Protein AF-A0AAD5QFP2-F1 (afdb_monomer_lite)

Secondary structure (DSSP, 8-state):
-----TT--HHHHHHHHHHHHHHS-HHHHHHHHHHHHHHHHHHHHHHHHHTTSHHHHHHHHHHHHHHHHHHHHHHTT----S-----TT-----------------------------SSHHHHHHHHHHHHHHHHHHHHHHHHHHHHHHHHHHHHHHHHHHHHHHHHHHHHHHHHHHHHHHHHHHHHHHHHHHSHHHHHHTT--SHHHHHHHHHHHHTT-SS-HHHHHHHHHHHHH-------

Foldseek 3Di:
DDDDDPDDDPVRVVVVVVVVQVVDDPVRCVVVVVVVVVVVVVVVVVVVVVCPDPLVVVVVVVVVVVVVVVVVCVVVPPPDPPPPPDDPPPPPPPDDPDDDDDDDDDDDDDDDDDDDDDDDPDSVVVVVVVVVVVVVVVVVVVVVVVVVVVVVVVVVVVVVVVVVVVVVVVVVVVVVVVLVVVVLVVLVVLLCVLCVVVCVVQVVDDSVSVVVVLVCVVVVNDPDVVSNVSSVVSVVVDDDDDDD

Organism: Parelaphostrongylus tenuis (NCBI:txid148309)

InterPro domains:
  IPR009071 High mobility group box domain [PF00505] (12-51)
  IPR009071 High mobility group box domain [PS50118] (1-51)
  IPR036910 High mobility group box domain superfamily [G3DSA:1.10.30.10] (3-75)
  IPR036910 High mobility group box domain superfamily [SSF47095] (10-71)
  IPR051965 Chromatin Regulation and Neuronal Gene Expression [PTHR46040] (13-174)

Structure (mmCIF, N/CA/C/O backbone):
data_AF-A0AAD5QFP2-F1
#
_entry.id   AF-A0AAD5QFP2-F1
#
loop_
_atom_site.group_PDB
_atom_site.id
_atom_site.type_symbol
_atom_site.label_atom_id
_atom_site.label_alt_id
_atom_site.label_comp_id
_atom_site.label_asym_id
_atom_site.label_entity_id
_atom_site.label_seq_id
_atom_site.pdbx_PDB_ins_code
_atom_site.Cartn_x
_atom_site.Cartn_y
_atom_site.Cartn_z
_atom_site.occupancy
_atom_site.B_iso_or_equiv
_atom_site.auth_seq_id
_atom_site.auth_comp_id
_atom_site.auth_asym_id
_atom_site.auth_atom_id
_atom_site.pdbx_PDB_model_num
ATOM 1 N N . MET A 1 1 ? -2.547 -25.413 -35.082 1.00 32.69 1 MET A N 1
ATOM 2 C CA . MET A 1 1 ? -1.460 -25.030 -34.157 1.00 32.69 1 MET A CA 1
ATOM 3 C C . MET A 1 1 ? -0.326 -26.028 -34.377 1.00 32.69 1 MET A C 1
ATOM 5 O O . MET A 1 1 ? -0.466 -27.174 -33.977 1.00 32.69 1 MET A O 1
ATOM 9 N N . VAL A 1 2 ? 0.693 -25.665 -35.165 1.00 42.56 2 VAL A N 1
ATOM 10 C CA . VAL A 1 2 ? 1.778 -26.582 -35.573 1.00 42.56 2 VAL A CA 1
ATOM 11 C C . VAL A 1 2 ? 2.926 -26.468 -34.559 1.00 42.56 2 VAL A C 1
ATOM 13 O O . VAL A 1 2 ? 3.329 -25.345 -34.255 1.00 42.56 2 VAL A O 1
ATOM 16 N N . PRO A 1 3 ? 3.430 -27.577 -33.990 1.00 44.88 3 PRO A N 1
ATOM 17 C CA . PRO A 1 3 ? 4.485 -27.536 -32.982 1.00 44.88 3 PRO A CA 1
ATOM 18 C C . PRO A 1 3 ? 5.832 -27.136 -33.605 1.00 44.88 3 PRO A C 1
ATOM 20 O O . PRO A 1 3 ? 6.300 -27.758 -34.557 1.00 44.88 3 PRO A O 1
ATOM 23 N N . LEU A 1 4 ? 6.464 -26.097 -33.049 1.00 51.00 4 LEU A N 1
ATOM 24 C CA . LEU A 1 4 ? 7.796 -25.629 -33.440 1.00 51.00 4 LEU A CA 1
ATOM 25 C C . LEU A 1 4 ? 8.861 -26.682 -33.094 1.00 51.00 4 LEU A C 1
ATOM 27 O O . LEU A 1 4 ? 9.162 -26.947 -31.930 1.00 51.00 4 LEU A O 1
ATOM 31 N N . ASN A 1 5 ? 9.426 -27.276 -34.143 1.00 53.44 5 ASN A N 1
ATOM 32 C CA . ASN A 1 5 ? 10.481 -28.277 -34.101 1.00 53.44 5 ASN A CA 1
ATOM 33 C C . ASN A 1 5 ? 11.817 -27.619 -33.702 1.00 53.44 5 ASN A C 1
ATOM 35 O O . ASN A 1 5 ? 12.382 -26.825 -34.451 1.00 53.44 5 ASN A O 1
ATOM 39 N N . ARG A 1 6 ? 12.311 -27.916 -32.496 1.00 62.16 6 ARG A N 1
ATOM 40 C CA . ARG A 1 6 ? 13.398 -27.178 -31.822 1.00 62.16 6 ARG A CA 1
ATOM 41 C C . ARG A 1 6 ? 14.822 -27.542 -32.287 1.00 62.16 6 ARG A C 1
ATOM 43 O O . ARG A 1 6 ? 15.776 -27.144 -31.628 1.00 62.16 6 ARG A O 1
ATOM 50 N N . VAL A 1 7 ? 14.986 -28.285 -33.390 1.00 58.34 7 VAL A N 1
ATOM 51 C CA . VAL A 1 7 ? 16.302 -28.723 -33.915 1.00 58.34 7 VAL A CA 1
ATOM 52 C C . VAL A 1 7 ? 16.344 -28.699 -35.457 1.00 58.34 7 VAL A C 1
ATOM 54 O O . VAL A 1 7 ? 16.722 -29.675 -36.099 1.00 58.34 7 VAL A O 1
ATOM 57 N N . ALA A 1 8 ? 15.910 -27.606 -36.088 1.00 69.00 8 ALA A N 1
ATOM 58 C CA . ALA A 1 8 ? 16.094 -27.415 -37.531 1.00 69.00 8 ALA A CA 1
ATOM 59 C C . ALA A 1 8 ? 17.406 -26.656 -37.815 1.00 69.00 8 ALA A C 1
ATOM 61 O O . ALA A 1 8 ? 17.686 -25.646 -37.174 1.00 69.00 8 ALA A O 1
ATOM 62 N N . ASP A 1 9 ? 18.204 -27.133 -38.777 1.00 84.25 9 ASP A N 1
ATOM 63 C CA . ASP A 1 9 ? 19.403 -26.437 -39.276 1.00 84.25 9 ASP A CA 1
ATOM 64 C C . ASP A 1 9 ? 19.043 -25.042 -39.833 1.00 84.25 9 ASP A C 1
ATOM 66 O O . ASP A 1 9 ? 17.987 -24.875 -40.452 1.00 84.25 9 ASP A O 1
ATOM 70 N N . GLN A 1 10 ? 19.916 -24.039 -39.660 1.00 81.94 10 GLN A N 1
ATOM 71 C CA . GLN A 1 10 ? 19.673 -22.644 -40.074 1.00 81.94 10 GLN A CA 1
ATOM 72 C C . GLN A 1 10 ? 19.306 -22.550 -41.558 1.00 81.94 10 GLN A C 1
ATOM 74 O O . GLN A 1 10 ? 18.456 -21.749 -41.954 1.00 81.94 10 GLN A O 1
ATOM 79 N N . LYS A 1 11 ? 19.931 -23.390 -42.389 1.00 84.19 11 LYS A N 1
ATOM 80 C CA . LYS A 1 11 ? 19.622 -23.471 -43.817 1.00 84.19 11 LYS A CA 1
ATOM 81 C C . LYS A 1 11 ? 18.171 -23.892 -44.048 1.00 84.19 11 LYS A C 1
ATOM 83 O O . LYS A 1 11 ? 17.492 -23.290 -44.873 1.00 84.19 11 LYS A O 1
ATOM 88 N N . THR A 1 12 ? 17.693 -24.887 -43.308 1.00 86.81 12 THR A N 1
ATOM 89 C CA . THR A 1 12 ? 16.313 -25.380 -43.380 1.00 86.81 12 THR A CA 1
ATOM 90 C C . THR A 1 12 ? 15.322 -24.321 -42.904 1.00 86.81 12 THR A C 1
ATOM 92 O O . THR A 1 12 ? 14.304 -24.113 -43.558 1.00 86.81 12 THR A O 1
ATOM 95 N N . ILE A 1 13 ? 15.651 -23.594 -41.831 1.00 88.44 13 ILE A N 1
ATOM 96 C CA . ILE A 1 13 ? 14.839 -22.474 -41.329 1.00 88.44 13 ILE A CA 1
ATOM 97 C C . ILE A 1 13 ? 14.717 -21.376 -42.393 1.00 88.44 13 ILE A C 1
ATOM 99 O O . ILE A 1 13 ? 13.611 -20.950 -42.707 1.00 88.44 13 ILE A O 1
ATOM 103 N N . ASN A 1 14 ? 15.827 -20.957 -43.005 1.00 87.62 14 ASN A N 1
ATOM 104 C CA . ASN A 1 14 ? 15.809 -19.907 -44.028 1.00 87.62 14 ASN A CA 1
ATOM 105 C C . ASN A 1 14 ? 14.999 -20.313 -45.267 1.00 87.62 14 ASN A C 1
ATOM 107 O O . ASN A 1 14 ? 14.303 -19.479 -45.843 1.00 87.62 14 ASN A O 1
ATOM 111 N N . VAL A 1 15 ? 15.075 -21.584 -45.678 1.00 91.31 15 VAL A N 1
ATOM 112 C CA . VAL A 1 15 ? 14.273 -22.105 -46.796 1.00 91.31 15 VAL A CA 1
ATOM 113 C C . VAL A 1 15 ? 12.781 -22.103 -46.448 1.00 91.31 15 VAL A C 1
ATOM 115 O O . VAL A 1 15 ? 11.978 -21.679 -47.275 1.00 91.31 15 VAL A O 1
ATOM 118 N N . ALA A 1 16 ? 12.410 -22.519 -45.233 1.00 89.19 16 ALA A N 1
ATOM 119 C CA . ALA A 1 16 ? 11.021 -22.492 -44.774 1.00 89.19 16 ALA A CA 1
ATOM 120 C C . ALA A 1 16 ? 10.470 -21.058 -44.696 1.00 89.19 16 ALA A C 1
ATOM 122 O O . ALA A 1 16 ? 9.417 -20.780 -45.259 1.00 89.19 16 ALA A O 1
ATOM 123 N N . LEU A 1 17 ? 11.227 -20.126 -44.108 1.00 88.88 17 LEU A N 1
ATOM 124 C CA . LEU A 1 17 ? 10.854 -18.710 -44.033 1.00 88.88 17 LEU A CA 1
ATOM 125 C C . LEU A 1 17 ? 10.704 -18.072 -45.417 1.00 88.88 17 LEU A C 1
ATOM 127 O O . LEU A 1 17 ? 9.790 -17.284 -45.637 1.00 88.88 17 LEU A O 1
ATOM 131 N N . ALA A 1 18 ? 11.576 -18.419 -46.369 1.00 89.12 18 ALA A N 1
ATOM 132 C CA . ALA A 1 18 ? 11.446 -17.943 -47.740 1.00 89.12 18 ALA A CA 1
ATOM 133 C C . ALA A 1 18 ? 10.159 -18.462 -48.398 1.00 89.12 18 ALA A C 1
ATOM 135 O O . ALA A 1 18 ? 9.481 -17.698 -49.080 1.00 89.12 18 ALA A O 1
ATOM 136 N N . ALA A 1 19 ? 9.801 -19.731 -48.180 1.00 91.56 19 ALA A N 1
ATOM 137 C CA . ALA A 1 19 ? 8.559 -20.303 -48.695 1.00 91.56 19 ALA A CA 1
ATOM 138 C C . ALA A 1 19 ? 7.319 -19.647 -48.064 1.00 91.56 19 ALA A C 1
ATOM 140 O O . ALA A 1 19 ? 6.402 -19.269 -48.789 1.00 91.56 19 ALA A O 1
ATOM 141 N N . GLU A 1 20 ? 7.317 -19.445 -46.743 1.00 90.81 20 GLU A N 1
ATOM 142 C CA . GLU A 1 20 ? 6.244 -18.741 -46.029 1.00 90.81 20 GLU A CA 1
ATOM 143 C C . GLU A 1 20 ? 6.105 -17.292 -46.511 1.00 90.81 20 GLU A C 1
ATOM 145 O O . GLU A 1 20 ? 5.003 -16.852 -46.824 1.00 90.81 20 GLU A O 1
ATOM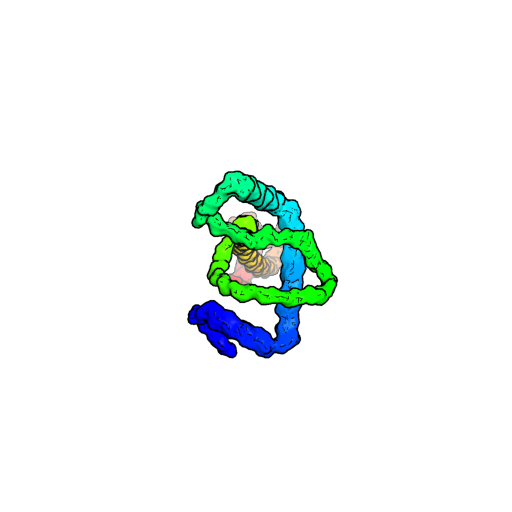 150 N N . TRP A 1 21 ? 7.216 -16.572 -46.688 1.00 89.88 21 TRP A N 1
ATOM 151 C CA . TRP A 1 21 ? 7.202 -15.214 -47.232 1.00 89.88 21 TRP A CA 1
ATOM 152 C C . TRP A 1 21 ? 6.609 -15.157 -48.643 1.00 89.88 21 TRP A C 1
ATOM 154 O O . TRP A 1 21 ? 5.825 -14.256 -48.945 1.00 89.88 21 TRP A O 1
ATOM 164 N N . GLN A 1 22 ? 6.947 -16.119 -49.510 1.00 92.06 22 GLN A N 1
ATOM 165 C CA . GLN A 1 22 ? 6.385 -16.209 -50.863 1.00 92.06 22 GLN A CA 1
ATOM 166 C C . GLN A 1 22 ? 4.893 -16.580 -50.867 1.00 92.06 22 GLN A C 1
ATOM 168 O O . GLN A 1 22 ? 4.184 -16.178 -51.787 1.00 92.06 22 GLN A O 1
ATOM 173 N N . ALA A 1 23 ? 4.413 -17.285 -49.840 1.00 93.19 23 ALA A N 1
ATOM 174 C CA . ALA A 1 23 ? 3.009 -17.662 -49.695 1.00 93.19 23 ALA A CA 1
ATOM 175 C C . ALA A 1 23 ? 2.105 -16.521 -49.188 1.00 93.19 23 ALA A C 1
ATOM 177 O O . ALA A 1 23 ? 0.907 -16.553 -49.459 1.00 93.19 23 ALA A O 1
ATOM 178 N N . LEU A 1 24 ? 2.656 -15.523 -48.483 1.00 90.56 24 LEU A N 1
ATOM 179 C CA . LEU A 1 24 ? 1.902 -14.346 -48.028 1.00 90.56 24 LEU A CA 1
ATOM 180 C C . LEU A 1 24 ? 1.403 -13.497 -49.205 1.00 90.56 24 LEU A C 1
ATOM 182 O O . LEU A 1 24 ? 2.123 -13.276 -50.182 1.00 90.56 24 LEU A O 1
ATOM 186 N N . SER A 1 25 ? 0.193 -12.961 -49.075 1.00 91.62 25 SER A N 1
ATOM 187 C CA . SER A 1 25 ? -0.351 -11.953 -49.988 1.00 91.62 25 SER A CA 1
ATOM 188 C C . SER A 1 25 ? 0.320 -10.587 -49.797 1.00 91.62 25 SER A C 1
ATOM 190 O O . SER A 1 25 ? 0.963 -10.317 -48.779 1.00 91.62 25 SER A O 1
ATOM 192 N N . ASP A 1 26 ? 0.161 -9.686 -50.766 1.00 87.31 26 ASP A N 1
ATOM 193 C CA . ASP A 1 26 ? 0.769 -8.351 -50.689 1.00 87.31 26 ASP A CA 1
ATOM 194 C C . ASP A 1 26 ? 0.217 -7.516 -49.519 1.00 87.31 26 ASP A C 1
ATOM 196 O O . ASP A 1 26 ? 0.951 -6.722 -48.928 1.00 87.31 26 ASP A O 1
ATOM 200 N N . GLU A 1 27 ? -1.038 -7.743 -49.116 1.00 90.00 27 GLU A N 1
ATOM 201 C CA . GLU A 1 27 ? -1.648 -7.102 -47.944 1.00 90.00 27 GLU A CA 1
ATOM 202 C C . GLU A 1 27 ? -1.033 -7.598 -46.628 1.00 90.00 27 GLU A C 1
ATOM 204 O O . GLU A 1 27 ? -0.775 -6.802 -45.724 1.00 90.00 27 GLU A O 1
ATOM 209 N N . GLU A 1 28 ? -0.725 -8.894 -46.537 1.00 88.75 28 GLU A N 1
ATOM 210 C CA . GLU A 1 28 ? -0.082 -9.501 -45.366 1.00 88.75 28 GLU A CA 1
ATOM 211 C C . GLU A 1 28 ? 1.414 -9.166 -45.285 1.00 88.75 28 GLU A C 1
ATOM 213 O O . GLU A 1 28 ? 1.972 -9.077 -44.190 1.00 88.75 28 GLU A O 1
ATOM 218 N N . ARG A 1 29 ? 2.072 -8.928 -46.428 1.00 90.19 29 ARG A N 1
ATOM 219 C CA . ARG A 1 29 ? 3.463 -8.442 -46.480 1.00 90.19 29 ARG A CA 1
ATOM 220 C C . ARG A 1 29 ? 3.585 -6.960 -46.144 1.00 90.19 29 ARG A C 1
ATOM 222 O O . ARG A 1 29 ? 4.623 -6.546 -45.624 1.00 90.19 29 ARG A O 1
ATOM 229 N N . ARG A 1 30 ? 2.551 -6.159 -46.424 1.00 90.69 30 ARG A N 1
ATOM 230 C CA . ARG A 1 30 ? 2.542 -4.703 -46.215 1.00 90.69 30 ARG A CA 1
ATOM 231 C C . ARG A 1 30 ? 3.062 -4.254 -44.840 1.00 90.69 30 ARG A C 1
ATOM 233 O O . ARG A 1 30 ? 3.962 -3.416 -44.837 1.00 90.69 30 ARG A O 1
ATOM 240 N N . PRO A 1 31 ? 2.611 -4.797 -43.690 1.00 90.56 31 PRO A N 1
ATOM 241 C CA . PRO A 1 31 ? 3.121 -4.371 -42.383 1.00 90.56 31 PRO A CA 1
ATOM 242 C C . PRO A 1 31 ? 4.625 -4.621 -42.203 1.00 90.56 31 PRO A C 1
ATOM 244 O O . PRO A 1 31 ? 5.307 -3.814 -41.575 1.00 90.56 31 PRO A O 1
ATOM 247 N N . PHE A 1 32 ? 5.171 -5.698 -42.775 1.00 89.19 32 PHE A N 1
ATOM 248 C CA . PHE A 1 32 ? 6.608 -5.981 -42.712 1.00 89.19 32 PHE A CA 1
ATOM 249 C C . PHE A 1 32 ? 7.415 -5.020 -43.587 1.00 89.19 32 PHE A C 1
ATOM 251 O O . PHE A 1 32 ? 8.494 -4.587 -43.191 1.00 89.19 32 PHE A O 1
ATOM 258 N N . LEU A 1 33 ? 6.886 -4.657 -44.759 1.00 85.50 33 LEU A N 1
ATOM 259 C CA . LEU A 1 33 ? 7.507 -3.670 -45.642 1.00 85.50 33 LEU A CA 1
ATOM 260 C C . LEU A 1 33 ? 7.484 -2.272 -45.015 1.00 85.50 33 LEU A C 1
ATOM 262 O O . LEU A 1 33 ? 8.510 -1.598 -44.997 1.00 85.50 33 LEU A O 1
ATOM 266 N N . GLU A 1 34 ? 6.349 -1.858 -44.449 1.00 87.75 34 GLU A N 1
ATOM 267 C CA . GLU A 1 34 ? 6.224 -0.594 -43.716 1.00 87.75 34 GLU A CA 1
ATOM 268 C C . GLU A 1 34 ? 7.191 -0.550 -42.523 1.00 87.75 34 GLU A C 1
ATOM 270 O O . GLU A 1 34 ? 7.925 0.428 -42.349 1.00 87.75 34 GLU A O 1
ATOM 275 N N . LEU A 1 35 ? 7.283 -1.633 -41.745 1.00 85.00 35 LEU A N 1
ATOM 276 C CA . LEU A 1 35 ? 8.243 -1.729 -40.646 1.00 85.00 35 LEU A CA 1
ATOM 277 C C . LEU A 1 35 ? 9.692 -1.624 -41.144 1.00 85.00 35 LEU A C 1
ATOM 279 O O . LEU A 1 35 ? 10.455 -0.823 -40.607 1.00 85.00 35 LEU A O 1
ATOM 283 N N . ALA A 1 36 ? 10.049 -2.341 -42.213 1.00 82.38 36 ALA A N 1
ATOM 284 C CA . ALA A 1 36 ? 11.381 -2.270 -42.812 1.00 82.38 36 ALA A CA 1
ATOM 285 C C . ALA A 1 36 ? 11.718 -0.853 -43.308 1.00 82.38 36 ALA A C 1
ATOM 287 O O . ALA A 1 36 ? 12.849 -0.389 -43.147 1.00 82.38 36 ALA A O 1
ATOM 288 N N . THR A 1 37 ? 10.746 -0.131 -43.879 1.00 83.81 37 THR A N 1
ATOM 289 C CA . THR A 1 37 ? 10.956 1.269 -44.281 1.00 83.81 37 THR A CA 1
ATOM 290 C C . THR A 1 37 ? 11.222 2.172 -43.081 1.00 83.81 37 THR A C 1
ATOM 292 O O . THR A 1 37 ? 12.177 2.948 -43.115 1.00 83.81 37 THR A O 1
ATOM 295 N N . LYS A 1 38 ? 10.453 2.013 -41.999 1.00 87.00 38 LYS A N 1
ATOM 296 C CA . LYS A 1 38 ? 10.607 2.787 -40.764 1.00 87.00 38 LYS A CA 1
ATOM 297 C C . LYS A 1 38 ? 11.945 2.515 -40.075 1.00 87.00 38 LYS A C 1
ATOM 299 O O . LYS A 1 38 ? 12.625 3.452 -39.665 1.00 87.00 38 LYS A O 1
ATOM 304 N N . GLU A 1 39 ? 12.352 1.252 -39.969 1.00 80.25 39 GLU A N 1
ATOM 305 C CA . GLU A 1 39 ? 13.646 0.878 -39.385 1.00 80.25 39 GLU A CA 1
ATOM 306 C C . GLU A 1 39 ? 14.815 1.410 -40.219 1.00 80.25 39 GLU A C 1
ATOM 308 O O . GLU A 1 39 ? 15.790 1.919 -39.667 1.00 80.25 39 GLU A O 1
ATOM 313 N N . ARG A 1 40 ? 14.700 1.380 -41.552 1.00 81.88 40 ARG A N 1
ATOM 314 C CA . ARG A 1 40 ? 15.700 1.972 -42.450 1.00 81.88 40 ARG A CA 1
ATOM 315 C C . ARG A 1 40 ? 15.843 3.479 -42.230 1.00 81.88 40 ARG A C 1
ATOM 317 O O . ARG A 1 40 ? 16.960 3.990 -42.211 1.00 81.88 40 ARG A O 1
ATOM 324 N N . GLU A 1 41 ? 14.734 4.195 -42.067 1.00 87.31 41 GLU A N 1
ATOM 325 C CA . GLU A 1 41 ? 14.749 5.634 -41.776 1.00 87.31 41 GLU A CA 1
ATOM 326 C C . GLU A 1 41 ? 15.401 5.934 -40.424 1.00 87.31 41 GLU A C 1
ATOM 328 O O . GLU A 1 41 ? 16.244 6.828 -40.331 1.00 87.31 41 GLU A O 1
ATOM 333 N N . GLN A 1 42 ? 15.071 5.152 -39.393 1.00 72.62 42 GLN A N 1
ATOM 334 C CA . GLN A 1 42 ? 15.691 5.268 -38.073 1.00 72.62 42 GLN A CA 1
ATOM 335 C C . GLN A 1 42 ? 17.196 5.006 -38.133 1.00 72.62 42 GLN A C 1
ATOM 337 O O . GLN A 1 42 ? 17.975 5.828 -37.653 1.00 72.62 42 GLN A O 1
ATOM 342 N N . TYR A 1 43 ? 17.615 3.931 -38.802 1.00 79.81 43 TYR A N 1
ATOM 343 C CA . TYR A 1 43 ? 19.027 3.629 -39.014 1.00 79.81 43 TYR A CA 1
ATOM 344 C C . TYR A 1 43 ? 19.752 4.777 -39.723 1.00 79.81 43 TYR A C 1
ATOM 346 O O . TYR A 1 43 ? 20.845 5.161 -39.321 1.00 79.81 43 TYR A O 1
ATOM 354 N N . GLN A 1 44 ? 19.138 5.386 -40.739 1.00 78.19 44 GLN A N 1
ATOM 355 C CA . GLN A 1 44 ? 19.741 6.511 -41.451 1.00 78.19 44 GLN A CA 1
ATOM 356 C C . GLN A 1 44 ? 19.938 7.741 -40.549 1.00 78.19 44 GLN A C 1
ATOM 358 O O . GLN A 1 44 ? 20.925 8.466 -40.704 1.00 78.19 44 GLN A O 1
ATOM 363 N N . ILE A 1 45 ? 19.007 7.995 -39.625 1.00 85.31 45 ILE A N 1
ATOM 364 C CA . ILE A 1 45 ? 19.121 9.067 -38.627 1.00 85.31 45 ILE A CA 1
ATOM 365 C C . ILE A 1 45 ? 20.250 8.750 -37.643 1.00 85.31 45 ILE A C 1
ATOM 367 O O . ILE A 1 45 ? 21.099 9.606 -37.388 1.00 85.31 45 ILE A O 1
ATOM 371 N N . GLU A 1 46 ? 20.287 7.524 -37.122 1.00 78.81 46 GLU A N 1
ATOM 372 C CA . GLU A 1 46 ? 21.325 7.063 -36.197 1.00 78.81 46 GLU A CA 1
ATOM 373 C C . GLU A 1 46 ? 22.715 7.090 -36.838 1.00 78.81 46 GLU A C 1
ATOM 375 O O . GLU A 1 46 ? 23.668 7.540 -36.206 1.00 78.81 46 GLU A O 1
ATOM 380 N N . LEU A 1 47 ? 22.830 6.701 -38.110 1.00 78.38 47 LEU A N 1
ATOM 381 C CA . LEU A 1 47 ? 24.073 6.755 -38.875 1.00 78.38 47 LEU A CA 1
ATOM 382 C C . LEU A 1 47 ? 24.576 8.196 -39.009 1.00 78.38 47 LEU A C 1
ATOM 384 O O . LEU A 1 47 ? 25.726 8.476 -38.685 1.00 78.38 47 LEU A O 1
ATOM 388 N N . LYS A 1 48 ? 23.697 9.138 -39.372 1.00 85.00 48 LYS A N 1
ATOM 389 C CA . LYS A 1 48 ? 24.037 10.573 -39.431 1.00 85.00 48 LYS A CA 1
ATOM 390 C C . LYS A 1 48 ? 24.427 11.143 -38.068 1.00 85.00 48 LYS A C 1
ATOM 392 O O . LYS A 1 48 ? 25.200 12.097 -37.990 1.00 85.00 48 LYS A O 1
ATOM 397 N N . ALA A 1 49 ? 23.858 10.617 -36.985 1.00 81.00 49 ALA A N 1
ATOM 398 C CA . ALA A 1 49 ? 24.258 10.991 -35.635 1.00 81.00 49 ALA A CA 1
ATOM 399 C C . ALA A 1 49 ? 25.639 10.412 -35.293 1.00 81.00 49 ALA A C 1
ATOM 401 O O . ALA A 1 49 ? 26.479 11.130 -34.752 1.00 81.00 49 ALA A O 1
ATOM 402 N N . TYR A 1 50 ? 25.895 9.154 -35.660 1.00 76.44 50 TYR A N 1
ATOM 403 C CA . TYR A 1 50 ? 27.178 8.478 -35.481 1.00 76.44 50 TYR A CA 1
ATOM 404 C C . TYR A 1 50 ? 28.311 9.168 -36.250 1.00 76.44 50 TYR A C 1
ATOM 406 O O . TYR A 1 50 ? 29.368 9.405 -35.670 1.00 76.44 50 TYR A O 1
ATOM 414 N N . GLU A 1 51 ? 28.074 9.590 -37.494 1.00 78.12 51 GLU A N 1
ATOM 415 C CA . GLU A 1 51 ? 29.026 10.353 -38.318 1.00 78.12 51 GLU A CA 1
ATOM 416 C C . GLU A 1 51 ? 29.511 11.649 -37.645 1.00 78.12 51 GLU A C 1
ATOM 418 O O . GLU A 1 51 ? 30.611 12.130 -37.906 1.00 78.12 51 GLU A O 1
ATOM 423 N N . LYS A 1 52 ? 28.713 12.224 -36.739 1.00 83.44 52 LYS A N 1
ATOM 424 C CA . LYS A 1 52 ? 29.076 13.442 -35.996 1.00 83.44 52 LYS A CA 1
ATOM 425 C C . LYS A 1 52 ? 29.840 13.160 -34.702 1.00 83.44 52 LYS A C 1
ATOM 427 O O . LYS A 1 52 ? 30.268 14.101 -34.036 1.00 83.44 52 LYS A O 1
ATOM 432 N N . THR A 1 53 ? 29.981 11.897 -34.306 1.00 81.69 53 THR A N 1
ATOM 433 C CA . THR A 1 53 ? 30.661 11.529 -33.059 1.00 81.69 53 THR A CA 1
ATOM 434 C C . THR A 1 53 ? 32.177 11.587 -33.200 1.00 81.69 53 THR A C 1
ATOM 436 O O . THR A 1 53 ? 32.733 11.433 -34.288 1.00 81.69 53 THR A O 1
ATOM 439 N N . GLU A 1 54 ? 32.874 11.757 -32.074 1.00 74.19 54 GLU A N 1
ATOM 440 C CA . GLU A 1 54 ? 34.340 11.743 -32.061 1.00 74.19 54 GLU A CA 1
ATOM 441 C C . GLU A 1 54 ? 34.904 10.404 -32.552 1.00 74.19 54 GLU A C 1
ATOM 443 O O . GLU A 1 54 ? 35.854 10.395 -33.322 1.00 74.19 54 GLU A O 1
ATOM 448 N N . HIS A 1 55 ? 34.233 9.294 -32.234 1.00 70.75 55 HIS A N 1
ATOM 449 C CA . HIS A 1 55 ? 34.613 7.955 -32.686 1.00 70.75 55 HIS A CA 1
ATOM 450 C C . HIS A 1 55 ? 34.644 7.804 -34.210 1.00 70.75 55 HIS A C 1
ATOM 452 O O . HIS A 1 55 ? 35.521 7.121 -34.738 1.00 70.75 55 HIS A O 1
ATOM 458 N N . TYR A 1 56 ? 33.716 8.445 -34.926 1.00 73.19 56 TYR A N 1
ATOM 459 C CA . TYR A 1 56 ? 33.735 8.426 -36.386 1.00 73.19 56 TYR A CA 1
ATOM 460 C C . TYR A 1 56 ? 34.912 9.230 -36.948 1.00 73.19 56 TYR A C 1
ATOM 462 O O . TYR A 1 56 ? 35.573 8.786 -37.887 1.00 73.19 56 TYR A O 1
ATOM 470 N N . ARG A 1 57 ? 35.241 10.373 -36.333 1.00 78.69 57 ARG A N 1
ATOM 471 C CA . ARG A 1 57 ? 36.424 11.163 -36.710 1.00 78.69 57 ARG A CA 1
ATOM 472 C C . ARG A 1 57 ? 37.719 10.389 -36.466 1.00 78.69 57 ARG A C 1
ATOM 474 O O . ARG A 1 57 ? 38.551 10.319 -37.366 1.00 78.69 57 ARG A O 1
ATOM 481 N N . ASP A 1 58 ? 37.851 9.749 -35.307 1.00 74.50 58 ASP A N 1
ATOM 482 C CA . ASP A 1 58 ? 39.019 8.931 -34.962 1.00 74.50 58 ASP A CA 1
ATOM 483 C C . ASP A 1 58 ? 39.177 7.750 -35.933 1.00 74.50 58 ASP A C 1
ATOM 485 O O . ASP A 1 58 ? 40.287 7.403 -36.347 1.00 74.50 58 ASP A O 1
ATOM 489 N N . PHE A 1 59 ? 38.057 7.139 -36.340 1.00 79.19 59 PHE A N 1
ATOM 490 C CA . PHE A 1 59 ? 38.038 6.089 -37.356 1.00 79.19 59 PHE A CA 1
ATOM 491 C C . PHE A 1 59 ? 38.540 6.597 -38.711 1.00 79.19 59 PHE A C 1
ATOM 493 O O . PHE A 1 59 ? 39.401 5.950 -39.313 1.00 79.19 59 PHE A O 1
ATOM 500 N N . LEU A 1 60 ? 38.057 7.753 -39.177 1.00 80.06 60 LEU A N 1
ATOM 501 C CA . LEU A 1 60 ? 38.507 8.358 -40.432 1.00 80.06 60 LEU A CA 1
ATOM 502 C C . LEU A 1 60 ? 39.995 8.713 -40.392 1.00 80.06 60 LEU A C 1
ATOM 504 O O . LEU A 1 60 ? 40.718 8.407 -41.340 1.00 80.06 60 LEU A O 1
ATOM 508 N N . GLU A 1 61 ? 40.479 9.277 -39.285 1.00 78.12 61 GLU A N 1
ATOM 509 C CA . GLU A 1 61 ? 41.895 9.608 -39.122 1.00 78.12 61 GLU A CA 1
ATOM 510 C C . GLU A 1 61 ? 42.768 8.344 -39.133 1.00 78.12 61 GLU A C 1
ATOM 512 O O . GLU A 1 61 ? 43.796 8.277 -39.815 1.00 78.12 61 GLU A O 1
ATOM 517 N N . LYS A 1 62 ? 42.343 7.294 -38.421 1.00 75.00 62 LYS A N 1
ATOM 518 C CA . LYS A 1 62 ? 43.041 6.004 -38.400 1.00 75.00 62 LYS A CA 1
ATOM 519 C C . LYS A 1 62 ? 43.039 5.347 -39.781 1.00 75.00 62 LYS A C 1
ATOM 521 O O . LYS A 1 62 ? 44.081 4.847 -40.212 1.00 75.00 62 LYS A O 1
ATOM 526 N N . LYS A 1 63 ? 41.910 5.392 -40.496 1.00 76.00 63 LYS A N 1
ATOM 527 C CA . LYS A 1 63 ? 41.771 4.906 -41.876 1.00 76.00 63 LYS A CA 1
ATOM 528 C C . LYS A 1 63 ? 42.721 5.652 -42.813 1.00 76.00 63 LYS A C 1
ATOM 530 O O . LYS A 1 63 ? 43.479 5.020 -43.551 1.00 76.00 63 LYS A O 1
ATOM 535 N N . GLU A 1 64 ? 42.744 6.981 -42.747 1.00 77.38 64 GLU A N 1
ATOM 536 C CA . GLU A 1 64 ? 43.623 7.813 -43.570 1.00 77.38 64 GLU A CA 1
ATOM 537 C C . GLU A 1 64 ? 45.103 7.540 -43.273 1.00 77.38 64 GLU A C 1
ATOM 539 O O . GLU A 1 64 ? 45.917 7.402 -44.190 1.00 77.38 64 GLU A O 1
ATOM 544 N N . ARG A 1 65 ? 45.460 7.388 -41.995 1.00 75.62 65 ARG A N 1
ATOM 545 C CA . ARG A 1 65 ? 46.821 7.051 -41.567 1.00 75.62 65 ARG A CA 1
ATOM 546 C C . ARG A 1 65 ? 47.287 5.722 -42.162 1.00 75.62 65 ARG A C 1
ATOM 548 O O . ARG A 1 65 ? 48.389 5.654 -42.709 1.00 75.62 65 ARG A O 1
ATOM 555 N N . ILE A 1 66 ? 46.443 4.690 -42.113 1.00 77.25 66 ILE A N 1
ATOM 556 C CA . ILE A 1 66 ? 46.733 3.370 -42.695 1.00 77.25 66 ILE A CA 1
ATOM 557 C C . ILE A 1 66 ? 46.911 3.476 -44.218 1.00 77.25 66 ILE A C 1
ATOM 559 O O . ILE A 1 66 ? 47.889 2.959 -44.766 1.00 77.25 66 ILE A O 1
ATOM 563 N N . LEU A 1 67 ? 46.025 4.205 -44.906 1.00 75.19 67 LEU A N 1
ATOM 564 C CA . LEU A 1 67 ? 46.113 4.444 -46.352 1.00 75.19 67 LEU A CA 1
ATOM 565 C C . LEU A 1 67 ? 47.409 5.170 -46.749 1.00 75.19 67 LEU A C 1
ATOM 567 O O . LEU A 1 67 ? 48.080 4.765 -47.704 1.00 75.19 67 LEU A O 1
ATOM 571 N N . ARG A 1 68 ? 47.800 6.212 -46.004 1.00 80.44 68 ARG A N 1
ATOM 572 C CA . ARG A 1 68 ? 49.039 6.973 -46.241 1.00 80.44 68 ARG A CA 1
ATOM 573 C C . ARG A 1 68 ? 50.284 6.102 -46.073 1.00 80.44 68 ARG A C 1
ATOM 575 O O . ARG A 1 68 ? 51.139 6.102 -46.961 1.00 80.44 68 ARG A O 1
ATOM 582 N N . LEU A 1 69 ? 50.360 5.319 -44.994 1.00 77.12 69 LEU A N 1
ATOM 583 C CA . LEU A 1 69 ? 51.470 4.390 -44.750 1.00 77.12 69 LEU A CA 1
ATOM 584 C C . LEU A 1 69 ? 51.575 3.335 -45.860 1.00 77.12 69 LEU A C 1
ATOM 586 O O . LEU A 1 69 ? 52.665 3.074 -46.371 1.00 77.12 69 LEU A O 1
ATOM 590 N N . ARG A 1 70 ? 50.439 2.793 -46.319 1.00 73.38 70 ARG A N 1
ATOM 591 C CA . ARG A 1 70 ? 50.393 1.823 -47.425 1.00 73.38 70 ARG A CA 1
ATOM 592 C C . ARG A 1 70 ? 50.864 2.445 -48.745 1.00 73.38 70 ARG A C 1
ATOM 594 O O . ARG A 1 70 ? 51.644 1.824 -49.466 1.00 73.38 70 ARG A O 1
ATOM 601 N N . LYS A 1 71 ? 50.467 3.688 -49.049 1.00 77.50 71 LYS A N 1
ATOM 602 C CA . LYS A 1 71 ? 50.941 4.431 -50.234 1.00 77.50 71 LYS A CA 1
ATOM 603 C C . LYS A 1 71 ? 52.447 4.695 -50.178 1.00 77.50 71 LYS A C 1
ATOM 605 O O . LYS A 1 71 ? 53.124 4.544 -51.192 1.00 77.50 71 LYS A O 1
ATOM 610 N N . GLN A 1 72 ? 52.983 5.050 -49.010 1.00 78.38 72 GLN A N 1
ATOM 611 C CA . GLN A 1 72 ? 54.421 5.251 -48.817 1.00 78.38 72 GLN A CA 1
ATOM 612 C C . GLN A 1 72 ? 55.201 3.942 -49.004 1.00 78.38 72 GLN A C 1
ATOM 614 O O . GLN A 1 72 ? 56.201 3.930 -49.719 1.00 78.38 72 GLN A O 1
ATOM 619 N N . ARG A 1 73 ? 54.693 2.825 -48.465 1.00 76.44 73 ARG A N 1
ATOM 620 C CA . ARG A 1 73 ? 55.287 1.489 -48.626 1.00 76.44 73 ARG A CA 1
ATOM 621 C C . ARG A 1 73 ? 55.328 1.040 -50.090 1.00 76.44 73 ARG A C 1
ATOM 623 O O . ARG A 1 73 ? 56.365 0.570 -50.547 1.00 76.44 73 ARG A O 1
ATOM 630 N N . ARG A 1 74 ? 54.247 1.276 -50.852 1.00 74.44 74 ARG A N 1
ATOM 631 C CA . ARG A 1 74 ? 54.199 1.015 -52.308 1.00 74.44 74 ARG A CA 1
ATOM 632 C C . ARG A 1 74 ? 55.230 1.849 -53.086 1.00 74.44 74 ARG A C 1
ATOM 634 O O . ARG A 1 74 ? 55.821 1.344 -54.032 1.00 74.44 74 ARG A O 1
ATOM 641 N N . ARG A 1 75 ? 55.472 3.110 -52.696 1.00 75.81 75 ARG A N 1
ATOM 642 C CA . ARG A 1 75 ? 5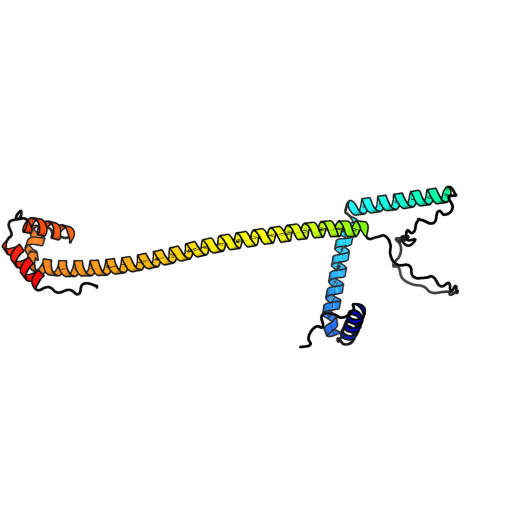6.469 3.993 -53.348 1.00 75.81 75 ARG A CA 1
ATOM 643 C C . ARG A 1 75 ? 57.917 3.601 -53.044 1.00 75.81 75 ARG A C 1
ATOM 645 O O . ARG A 1 75 ? 58.780 3.8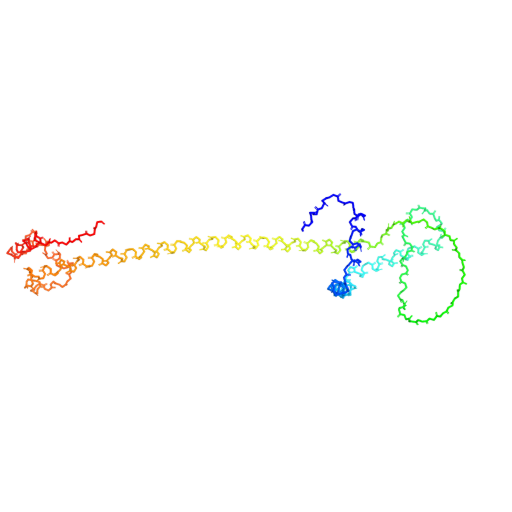53 -53.872 1.00 75.81 75 ARG A O 1
ATOM 652 N N . MET A 1 76 ? 58.169 2.983 -51.892 1.00 72.88 76 MET A N 1
ATOM 653 C CA . MET A 1 76 ? 59.500 2.537 -51.459 1.00 72.88 76 MET A CA 1
ATOM 654 C C . MET A 1 76 ? 59.908 1.167 -52.033 1.00 72.88 76 MET A C 1
ATOM 656 O O . MET A 1 76 ? 60.922 0.617 -51.621 1.00 72.88 76 MET A O 1
ATOM 660 N N . GLY A 1 77 ? 59.137 0.601 -52.973 1.00 62.72 77 GLY A N 1
ATOM 661 C CA . GLY A 1 77 ? 59.519 -0.619 -53.695 1.00 62.72 77 GLY A CA 1
ATOM 662 C C . GLY A 1 77 ? 59.528 -1.900 -52.854 1.00 62.72 77 GLY A C 1
ATOM 663 O O . GLY A 1 77 ? 60.080 -2.903 -53.294 1.00 62.72 77 GLY A O 1
ATOM 664 N N . ALA A 1 78 ? 58.912 -1.896 -51.667 1.00 59.34 78 ALA A N 1
ATOM 665 C CA . ALA A 1 78 ? 58.743 -3.096 -50.853 1.00 59.34 78 ALA A CA 1
ATOM 666 C C . ALA A 1 78 ? 57.675 -4.003 -51.488 1.00 59.34 78 ALA A C 1
ATOM 668 O O . ALA A 1 78 ? 56.474 -3.836 -51.255 1.00 59.34 78 ALA A O 1
ATOM 669 N N . ALA A 1 79 ? 58.128 -4.920 -52.343 1.00 52.41 79 ALA A N 1
ATOM 670 C CA . ALA A 1 79 ? 57.310 -5.970 -52.924 1.00 52.41 79 ALA A CA 1
ATOM 671 C C . ALA A 1 79 ? 57.030 -7.065 -51.880 1.00 52.41 79 ALA A C 1
ATOM 673 O O . ALA A 1 79 ? 57.940 -7.735 -51.406 1.00 52.41 79 ALA A O 1
ATOM 674 N N . ASP A 1 80 ? 55.748 -7.182 -51.546 1.00 51.16 80 ASP A N 1
ATOM 675 C CA . ASP A 1 80 ? 55.018 -8.401 -51.187 1.00 51.16 80 ASP A CA 1
ATOM 676 C C . ASP A 1 80 ? 55.675 -9.353 -50.168 1.00 51.16 80 ASP A C 1
ATOM 678 O O . ASP A 1 80 ? 56.213 -10.408 -50.498 1.00 51.16 80 ASP A O 1
ATOM 682 N N . SER A 1 81 ? 55.569 -9.000 -48.884 1.00 48.47 81 SER A N 1
ATOM 683 C CA . SER A 1 81 ? 55.474 -10.016 -47.833 1.00 48.47 81 SER A CA 1
ATOM 684 C C . SER A 1 81 ? 53.997 -10.356 -47.669 1.00 48.47 81 SER A C 1
ATOM 686 O O . SER A 1 81 ? 53.178 -9.499 -47.339 1.00 48.47 81 SER A O 1
ATOM 688 N N . GLN A 1 82 ? 53.693 -11.605 -47.984 1.00 47.66 82 GLN A N 1
ATOM 689 C CA . GLN A 1 82 ? 52.387 -12.226 -48.153 1.00 47.66 82 GLN A CA 1
ATOM 690 C C . GLN A 1 82 ? 51.611 -12.386 -46.826 1.00 47.66 82 GLN A C 1
ATOM 692 O O . GLN A 1 82 ? 51.149 -13.478 -46.532 1.00 47.66 82 GLN A O 1
ATOM 697 N N . ASP A 1 83 ? 51.476 -11.319 -46.030 1.00 42.56 83 ASP A N 1
ATOM 698 C CA . ASP A 1 83 ? 50.781 -11.334 -44.726 1.00 42.56 83 ASP A CA 1
ATOM 699 C C . ASP A 1 83 ? 49.855 -10.120 -44.492 1.00 42.56 83 ASP A C 1
ATOM 701 O O . ASP A 1 83 ? 49.379 -9.900 -43.382 1.00 42.56 83 ASP A O 1
ATOM 705 N N . ASP A 1 84 ? 49.529 -9.346 -45.532 1.00 44.75 84 ASP A N 1
ATOM 706 C CA . ASP A 1 84 ? 48.487 -8.311 -45.455 1.00 44.75 84 ASP A CA 1
ATOM 707 C C . ASP A 1 84 ? 47.202 -8.794 -46.159 1.00 44.75 84 ASP A C 1
ATOM 709 O O . ASP A 1 84 ? 46.814 -8.282 -47.210 1.00 44.75 84 ASP A O 1
ATOM 713 N N . ASP A 1 85 ? 46.522 -9.783 -45.568 1.00 44.16 85 ASP A N 1
ATOM 714 C CA . ASP A 1 85 ? 45.128 -10.157 -45.883 1.00 44.16 85 ASP A CA 1
ATOM 715 C C . ASP A 1 85 ? 44.182 -9.024 -45.380 1.00 44.16 85 ASP A C 1
ATOM 717 O O . ASP A 1 85 ? 43.374 -9.203 -44.470 1.00 44.16 85 ASP A O 1
ATOM 721 N N . PHE A 1 86 ? 44.312 -7.807 -45.932 1.00 43.47 86 PHE A N 1
ATOM 722 C CA . PHE A 1 86 ? 43.421 -6.675 -45.644 1.00 43.47 86 PHE A CA 1
ATOM 723 C C . PHE A 1 86 ? 42.704 -6.199 -46.912 1.00 43.47 86 PHE A C 1
ATOM 725 O O . PHE A 1 86 ? 43.328 -5.714 -47.863 1.00 43.47 86 PHE A O 1
ATOM 732 N N . ASP A 1 87 ? 41.379 -6.355 -46.872 1.00 45.78 87 ASP A N 1
ATOM 733 C CA . ASP A 1 87 ? 40.418 -6.247 -47.966 1.00 45.78 87 ASP A CA 1
ATOM 734 C C . ASP A 1 87 ? 40.568 -4.964 -48.804 1.00 45.78 87 ASP A C 1
ATOM 736 O O . ASP A 1 87 ? 40.491 -3.828 -48.328 1.00 45.78 87 ASP A O 1
ATOM 740 N N . GLU A 1 88 ? 40.799 -5.165 -50.098 1.00 48.47 88 GLU A N 1
ATOM 741 C CA . GLU A 1 88 ? 40.902 -4.145 -51.137 1.00 48.47 88 GLU A CA 1
ATOM 742 C C . GLU A 1 88 ? 39.497 -3.792 -51.658 1.00 48.47 88 GLU A C 1
ATOM 744 O O . GLU A 1 88 ? 39.214 -3.904 -52.845 1.00 48.47 88 GLU A O 1
ATOM 749 N N . SER A 1 89 ? 38.589 -3.400 -50.755 1.00 46.16 89 SER A N 1
ATOM 750 C CA . SER A 1 89 ? 37.221 -2.972 -51.105 1.00 46.16 89 SER A CA 1
ATOM 751 C C . SER A 1 89 ? 36.836 -1.583 -50.567 1.00 46.16 89 SER A C 1
ATOM 753 O O . SER A 1 89 ? 35.799 -1.040 -50.939 1.00 46.16 89 SER A O 1
ATOM 755 N N . LEU A 1 90 ? 37.696 -0.937 -49.767 1.00 45.38 90 LEU A N 1
ATOM 756 C CA . LEU A 1 90 ? 37.423 0.362 -49.130 1.00 45.38 90 LEU A CA 1
ATOM 757 C C . LEU A 1 90 ? 37.753 1.596 -49.993 1.00 45.38 90 LEU A C 1
ATOM 759 O O . LEU A 1 90 ? 38.091 2.649 -49.445 1.00 45.38 90 LEU A O 1
ATOM 763 N N . ASP A 1 91 ? 37.620 1.494 -51.315 1.00 44.16 91 ASP A N 1
ATOM 764 C CA . ASP A 1 91 ? 37.533 2.671 -52.188 1.00 44.16 91 ASP A CA 1
ATOM 765 C C . ASP A 1 91 ? 36.053 3.040 -52.375 1.00 44.16 91 ASP A C 1
ATOM 767 O O . ASP A 1 91 ? 35.444 2.842 -53.425 1.00 44.16 91 ASP A O 1
ATOM 771 N N . LEU A 1 92 ? 35.434 3.518 -51.291 1.00 42.72 92 LEU A N 1
ATOM 772 C CA . LEU A 1 92 ? 34.136 4.186 -51.357 1.00 42.72 92 LEU A CA 1
ATOM 773 C C . LEU A 1 92 ? 34.380 5.575 -51.940 1.00 42.72 92 LEU A C 1
ATOM 775 O O . LEU A 1 92 ? 34.591 6.546 -51.217 1.00 42.72 92 LEU A O 1
ATOM 779 N N . ASN A 1 93 ? 34.395 5.632 -53.269 1.00 39.16 93 ASN A N 1
ATOM 780 C CA . ASN A 1 93 ? 34.314 6.877 -54.004 1.00 39.16 93 ASN A CA 1
ATOM 781 C C . ASN A 1 93 ? 32.971 7.529 -53.645 1.00 39.16 93 ASN A C 1
ATOM 783 O O . ASN A 1 93 ? 31.899 7.055 -54.027 1.00 39.16 93 ASN A O 1
ATOM 787 N N . GLU A 1 94 ? 33.037 8.591 -52.851 1.00 47.94 94 GLU A N 1
ATOM 788 C CA . GLU A 1 94 ? 31.929 9.474 -52.514 1.00 47.94 94 GLU A CA 1
ATOM 789 C C . GLU A 1 94 ? 31.540 10.272 -53.763 1.00 47.94 94 GLU A C 1
ATOM 791 O O . GLU A 1 94 ? 31.889 11.439 -53.918 1.00 47.94 94 GLU A O 1
ATOM 796 N N . THR A 1 95 ? 30.891 9.626 -54.735 1.00 32.28 95 THR A N 1
ATOM 797 C CA . THR A 1 95 ? 30.241 10.329 -55.845 1.00 32.28 95 THR A CA 1
ATOM 798 C C . THR A 1 95 ? 29.211 9.454 -56.567 1.00 32.28 95 THR A C 1
ATOM 800 O O . THR A 1 95 ? 29.484 8.344 -57.014 1.00 32.28 95 THR A O 1
ATOM 803 N N . THR A 1 96 ? 28.024 10.042 -56.737 1.00 32.28 96 THR A N 1
ATOM 804 C CA . THR A 1 96 ? 27.014 9.773 -57.775 1.00 32.28 96 THR A CA 1
ATOM 805 C C . THR A 1 96 ? 26.141 8.516 -57.662 1.00 32.28 96 THR A C 1
ATOM 807 O O . THR A 1 96 ? 26.281 7.554 -58.409 1.00 32.28 96 THR A O 1
ATOM 810 N N . PHE A 1 97 ? 25.077 8.622 -56.862 1.00 31.81 97 PHE A N 1
ATOM 811 C CA . PHE A 1 97 ? 23.743 8.273 -57.358 1.00 31.81 97 PHE A CA 1
ATOM 812 C C . PHE A 1 97 ? 23.263 9.432 -58.251 1.00 31.81 97 PHE A C 1
ATOM 814 O O . PHE A 1 97 ? 22.637 10.371 -57.770 1.00 31.81 97 PHE A O 1
ATOM 821 N N . VAL A 1 98 ? 23.645 9.421 -59.533 1.00 32.72 98 VAL A N 1
ATOM 822 C CA . VAL A 1 98 ? 22.995 10.218 -60.586 1.00 32.72 98 VAL A CA 1
ATOM 823 C C . VAL A 1 98 ? 22.835 9.334 -61.822 1.00 32.72 98 VAL A C 1
ATOM 825 O O . VAL A 1 98 ? 23.682 8.515 -62.165 1.00 32.72 98 VAL A O 1
ATOM 828 N N . GLU A 1 99 ? 21.670 9.484 -62.417 1.00 33.78 99 GLU A N 1
ATOM 829 C CA . GLU A 1 99 ? 20.968 8.657 -63.383 1.00 33.78 99 GLU A CA 1
ATOM 830 C C . GLU A 1 99 ? 21.573 8.657 -64.808 1.00 33.78 99 GLU A C 1
ATOM 832 O O . GLU A 1 99 ? 22.032 9.683 -65.297 1.00 33.78 99 GLU A O 1
ATOM 837 N N . GLY A 1 100 ? 21.492 7.505 -65.496 1.00 32.03 100 GLY A N 1
ATOM 838 C CA . GLY A 1 100 ? 21.380 7.374 -66.962 1.00 32.03 100 GLY A CA 1
ATOM 839 C C . GLY A 1 100 ? 22.622 7.546 -67.863 1.00 32.03 100 GLY A C 1
ATOM 840 O O . GLY A 1 100 ? 23.110 8.648 -68.067 1.00 32.03 100 GLY A O 1
ATOM 841 N N . THR A 1 101 ? 23.038 6.471 -68.561 1.00 30.03 101 THR A N 1
ATOM 842 C CA . THR A 1 101 ? 23.161 6.339 -70.047 1.00 30.03 101 THR A CA 1
ATOM 843 C C . THR A 1 101 ? 23.995 5.108 -70.479 1.00 30.03 101 THR A C 1
ATOM 845 O O . THR A 1 101 ? 24.736 4.511 -69.709 1.00 30.03 101 THR A O 1
ATOM 848 N N . LYS A 1 102 ? 23.768 4.657 -71.723 1.00 36.47 102 LYS A N 1
ATOM 849 C CA . LYS A 1 102 ? 24.085 3.340 -72.325 1.00 36.47 102 LYS A CA 1
ATOM 850 C C . LYS A 1 102 ? 25.538 3.142 -72.832 1.00 36.47 102 LYS A C 1
ATOM 852 O O . LYS A 1 102 ? 26.169 4.099 -73.260 1.00 36.47 102 LYS A O 1
ATOM 857 N N . LYS A 1 103 ? 25.871 1.846 -73.064 1.00 32.50 103 LYS A N 1
ATOM 858 C CA . LYS A 1 103 ? 26.957 1.205 -73.884 1.00 32.50 103 LYS A CA 1
ATOM 859 C C . LYS A 1 103 ? 28.333 1.092 -73.182 1.00 32.50 103 LYS A C 1
ATOM 861 O O . LYS A 1 103 ? 28.711 1.997 -72.471 1.00 32.50 103 LYS A O 1
ATOM 866 N N . ARG A 1 104 ? 29.178 0.056 -73.346 1.00 30.39 104 ARG A N 1
ATOM 867 C CA . ARG A 1 104 ? 29.298 -1.065 -74.308 1.00 30.39 104 ARG A CA 1
ATOM 868 C C . ARG A 1 104 ? 30.151 -2.199 -73.686 1.00 30.39 104 ARG A C 1
ATOM 870 O O . ARG A 1 104 ? 31.041 -1.943 -72.891 1.00 30.39 104 ARG A O 1
ATOM 877 N N . VAL A 1 105 ? 29.898 -3.429 -74.131 1.00 35.78 105 VAL A N 1
ATOM 878 C CA . VAL A 1 105 ? 30.518 -4.727 -73.779 1.00 35.78 105 VAL A CA 1
ATOM 879 C C . VAL A 1 105 ? 32.038 -4.821 -74.045 1.00 35.78 105 VAL A C 1
ATOM 881 O O . VAL A 1 105 ? 32.461 -4.440 -75.138 1.00 35.78 105 VAL A O 1
ATOM 884 N N . LYS A 1 106 ? 32.814 -5.481 -73.155 1.00 31.19 106 LYS A N 1
ATOM 885 C CA . LYS A 1 106 ? 33.711 -6.606 -73.533 1.00 31.19 106 LYS A CA 1
ATOM 886 C C . LYS A 1 106 ? 34.192 -7.483 -72.361 1.00 31.19 106 LYS A C 1
ATOM 888 O O . LYS A 1 106 ? 34.521 -7.006 -71.286 1.00 31.19 106 LYS A O 1
ATOM 893 N N . ASN A 1 107 ? 34.216 -8.781 -72.664 1.00 30.84 107 ASN A N 1
ATOM 894 C CA . ASN A 1 107 ? 34.473 -9.962 -71.841 1.00 30.84 107 ASN A CA 1
ATOM 895 C C . ASN A 1 107 ? 35.815 -10.005 -71.095 1.00 30.84 107 ASN A C 1
ATOM 897 O O . ASN A 1 107 ? 36.850 -9.623 -71.634 1.00 30.84 107 ASN A O 1
ATOM 901 N N . GLY A 1 108 ? 35.792 -10.677 -69.942 1.00 28.52 108 GLY A N 1
ATOM 902 C CA . GLY A 1 108 ? 36.968 -11.190 -69.242 1.00 28.52 108 GLY A CA 1
ATOM 903 C C . GLY A 1 108 ? 36.562 -12.129 -68.108 1.00 28.52 108 GLY A C 1
ATOM 904 O O . GLY A 1 108 ? 36.562 -11.740 -66.948 1.00 28.52 108 GLY A O 1
ATOM 905 N N . ILE A 1 109 ? 36.182 -13.366 -68.442 1.00 42.38 109 ILE A N 1
ATOM 906 C CA . ILE A 1 109 ? 35.928 -14.430 -67.463 1.00 42.38 109 ILE A CA 1
ATOM 907 C C . ILE A 1 109 ? 37.251 -14.750 -66.757 1.00 42.38 109 ILE A C 1
ATOM 909 O O . ILE A 1 109 ? 38.142 -15.363 -67.345 1.00 42.38 109 ILE A O 1
ATOM 913 N N . ARG A 1 110 ? 37.371 -14.376 -65.481 1.00 32.81 110 ARG A N 1
ATOM 914 C CA . ARG A 1 110 ? 38.327 -14.978 -64.547 1.00 32.81 110 ARG A CA 1
ATOM 915 C C . ARG A 1 110 ? 37.588 -15.372 -63.274 1.00 32.81 110 ARG A C 1
ATOM 917 O O . ARG A 1 110 ? 37.116 -14.530 -62.520 1.00 32.81 110 ARG A O 1
ATOM 924 N N . ARG A 1 111 ? 37.469 -16.692 -63.086 1.00 45.28 111 ARG A N 1
ATOM 925 C CA . ARG A 1 111 ? 37.102 -17.358 -61.829 1.00 45.28 111 ARG A CA 1
ATOM 926 C C . ARG A 1 111 ? 37.910 -16.727 -60.699 1.00 45.28 111 ARG A C 1
ATOM 928 O O . ARG A 1 111 ? 39.126 -16.876 -60.708 1.00 45.28 111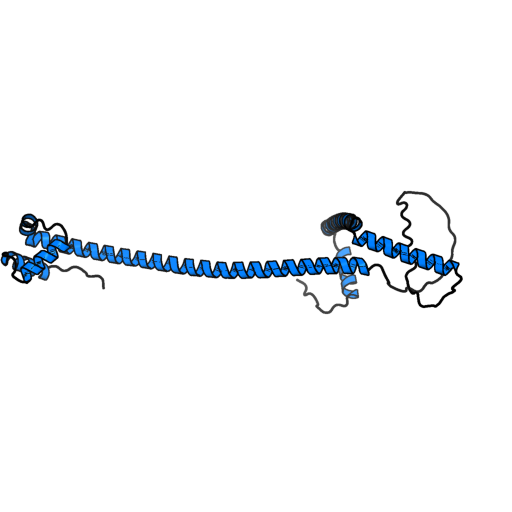 ARG A O 1
ATOM 935 N N . ASN A 1 112 ? 37.245 -16.114 -59.723 1.00 32.53 112 ASN A N 1
ATOM 936 C CA . ASN A 1 112 ? 37.867 -15.846 -58.437 1.00 32.53 112 ASN A CA 1
ATOM 937 C C . ASN A 1 112 ? 37.038 -16.435 -57.299 1.00 32.53 112 ASN A C 1
ATOM 939 O O . ASN A 1 112 ? 35.830 -16.250 -57.167 1.00 32.53 112 ASN A O 1
ATOM 943 N N . LYS A 1 113 ? 37.762 -17.253 -56.548 1.00 38.31 113 LYS A N 1
ATOM 944 C CA . LYS A 1 113 ? 37.395 -18.042 -55.387 1.00 38.31 113 LYS A CA 1
ATOM 945 C C . LYS A 1 113 ? 36.865 -17.097 -54.308 1.00 38.31 113 LYS A C 1
ATOM 947 O O . LYS A 1 113 ? 37.551 -16.157 -53.926 1.00 38.31 113 LYS A O 1
ATOM 952 N N . ARG A 1 114 ? 35.644 -17.350 -53.833 1.00 37.47 114 ARG A N 1
ATOM 953 C CA . ARG A 1 114 ? 35.057 -16.671 -52.672 1.00 37.47 114 ARG A CA 1
ATOM 954 C C . ARG A 1 114 ? 35.990 -16.855 -51.464 1.00 37.47 114 ARG A C 1
ATOM 956 O O . ARG A 1 114 ? 36.109 -17.974 -50.970 1.00 37.47 114 ARG A O 1
ATOM 963 N N . LYS A 1 115 ? 36.640 -15.782 -51.011 1.00 34.94 115 LYS A N 1
ATOM 964 C CA . LYS A 1 115 ? 37.157 -15.632 -49.643 1.00 34.94 115 LYS A CA 1
ATOM 965 C C . LYS A 1 115 ? 36.209 -14.667 -48.933 1.00 34.94 115 LYS A C 1
ATOM 967 O O . LYS A 1 115 ? 35.884 -13.614 -49.472 1.00 34.94 115 LYS A O 1
ATOM 972 N N . ALA A 1 116 ? 35.698 -15.097 -47.789 1.00 39.03 116 ALA A N 1
ATOM 973 C CA . ALA A 1 116 ? 34.827 -14.312 -46.934 1.00 39.03 116 ALA A CA 1
ATOM 974 C C . ALA A 1 116 ? 35.647 -13.388 -46.021 1.00 39.03 116 ALA A C 1
ATOM 976 O O . ALA A 1 116 ? 36.735 -13.768 -45.598 1.00 39.03 116 ALA A O 1
ATOM 977 N N . SER A 1 117 ? 35.035 -12.238 -45.719 1.00 44.09 117 SER A N 1
ATOM 978 C CA . SER A 1 117 ? 35.110 -11.426 -44.495 1.00 44.09 117 SER A CA 1
ATOM 979 C C . SER A 1 117 ? 36.474 -10.991 -43.957 1.00 44.09 117 SER A C 1
ATOM 981 O O . SER A 1 117 ? 37.258 -11.803 -43.472 1.00 44.09 117 SER A O 1
ATOM 983 N N . GLY A 1 118 ? 36.644 -9.677 -43.829 1.00 45.53 118 GLY A N 1
ATOM 984 C CA . GLY A 1 118 ? 37.572 -9.127 -42.854 1.00 45.53 118 GLY A CA 1
ATOM 985 C C . GLY A 1 118 ? 37.642 -7.609 -42.891 1.00 45.53 118 GLY A C 1
ATOM 986 O O . GLY A 1 118 ? 38.294 -7.060 -43.768 1.00 45.53 118 GLY A O 1
ATOM 987 N N . SER A 1 119 ? 37.090 -6.981 -41.849 1.00 45.03 119 SER A N 1
ATOM 988 C CA . SER A 1 119 ? 37.462 -5.645 -41.349 1.00 45.03 119 SER A CA 1
ATOM 989 C C . SER A 1 119 ? 36.618 -4.438 -41.774 1.00 45.03 119 SER A C 1
ATOM 991 O O . SER A 1 119 ? 37.101 -3.531 -42.440 1.00 45.03 119 SER A O 1
ATOM 993 N N . ASP A 1 120 ? 35.407 -4.359 -41.218 1.00 50.41 120 ASP A N 1
ATOM 994 C CA . ASP A 1 120 ? 34.772 -3.079 -40.839 1.00 50.41 120 ASP A CA 1
ATOM 995 C C . ASP A 1 120 ? 33.987 -3.193 -39.506 1.00 50.41 120 ASP A C 1
ATOM 997 O O . ASP A 1 120 ? 33.171 -2.352 -39.137 1.00 50.41 120 ASP A O 1
ATOM 1001 N N . GLU A 1 121 ? 34.227 -4.265 -38.739 1.00 52.50 121 GLU A N 1
ATOM 1002 C CA . GLU A 1 121 ? 33.424 -4.601 -37.559 1.00 52.50 121 GLU A CA 1
ATOM 1003 C C . GLU A 1 121 ? 33.890 -3.887 -36.286 1.00 52.50 121 GLU A C 1
ATOM 1005 O O . GLU A 1 121 ? 33.073 -3.620 -35.421 1.00 52.50 121 GLU A O 1
ATOM 1010 N N . SER A 1 122 ? 35.169 -3.528 -36.130 1.00 55.56 122 SER A N 1
ATOM 1011 C CA . SER A 1 122 ? 35.716 -3.186 -34.802 1.00 55.56 122 SER A CA 1
ATOM 1012 C C . SER A 1 122 ? 35.106 -1.935 -34.145 1.00 55.56 122 SER A C 1
ATOM 1014 O O . SER A 1 122 ? 34.881 -1.949 -32.937 1.00 55.56 122 SER A O 1
ATOM 1016 N N . GLY A 1 123 ? 34.848 -0.858 -34.896 1.00 57.31 123 GLY A N 1
ATOM 1017 C CA . GLY A 1 123 ? 34.270 0.380 -34.342 1.00 57.31 123 GLY A CA 1
ATOM 1018 C C . GLY A 1 123 ? 32.773 0.249 -34.051 1.00 57.31 123 GLY A C 1
ATOM 1019 O O . GLY A 1 123 ? 32.293 0.650 -32.990 1.00 57.31 123 GLY A O 1
ATOM 1020 N N . VAL A 1 124 ? 32.051 -0.415 -34.957 1.00 67.88 124 VAL A N 1
ATOM 1021 C CA . VAL A 1 124 ? 30.633 -0.761 -34.790 1.00 67.88 124 VAL A CA 1
ATOM 1022 C C . VAL A 1 124 ? 30.449 -1.738 -33.623 1.00 67.88 124 VAL A C 1
ATOM 1024 O O . VAL A 1 124 ? 29.527 -1.582 -32.822 1.00 67.88 124 VAL A O 1
ATOM 1027 N N . LEU A 1 125 ? 31.359 -2.703 -33.467 1.00 69.12 125 LEU A N 1
ATOM 1028 C CA . LEU A 1 125 ? 31.369 -3.663 -32.364 1.00 69.12 125 LEU A CA 1
ATOM 1029 C C . LEU A 1 125 ? 31.618 -2.961 -31.025 1.00 69.12 125 LEU A C 1
ATOM 1031 O O . LEU A 1 125 ? 30.973 -3.297 -30.035 1.00 69.12 125 LEU A O 1
ATOM 1035 N N . GLU A 1 126 ? 32.498 -1.956 -30.976 1.00 71.06 126 GLU A N 1
ATOM 1036 C CA . GLU A 1 126 ? 32.750 -1.184 -29.757 1.00 71.06 126 GLU A CA 1
ATOM 1037 C C . GLU A 1 126 ? 31.564 -0.279 -29.381 1.00 71.06 126 GLU A C 1
ATOM 1039 O O . GLU A 1 126 ? 31.172 -0.234 -28.211 1.00 71.06 126 GLU A O 1
ATOM 1044 N N . TYR A 1 127 ? 30.940 0.391 -30.356 1.00 73.25 127 TYR A N 1
ATOM 1045 C CA . TYR A 1 127 ? 29.716 1.170 -30.140 1.00 73.25 127 TYR A CA 1
ATOM 1046 C C . TYR A 1 127 ? 28.568 0.285 -29.644 1.00 73.25 127 TYR A C 1
ATOM 1048 O O . TYR A 1 127 ? 27.946 0.592 -28.623 1.00 73.25 127 TYR A O 1
ATOM 1056 N N . ASN A 1 128 ? 28.344 -0.862 -30.293 1.00 80.00 128 ASN A N 1
ATOM 1057 C CA . ASN A 1 128 ? 27.352 -1.838 -29.850 1.00 80.00 128 ASN A CA 1
ATOM 1058 C C . ASN A 1 128 ? 27.680 -2.373 -28.456 1.00 80.00 128 ASN A C 1
ATOM 1060 O O . ASN A 1 128 ? 26.791 -2.455 -27.617 1.00 80.00 128 ASN A O 1
ATOM 1064 N N . LYS A 1 129 ? 28.950 -2.643 -28.142 1.00 81.44 129 LYS A N 1
ATOM 1065 C CA . LYS A 1 129 ? 29.369 -3.066 -26.798 1.00 81.44 129 LYS A CA 1
ATOM 1066 C C . LYS A 1 129 ? 29.073 -2.000 -25.738 1.00 81.44 129 LYS A C 1
ATOM 1068 O O . LYS A 1 129 ? 28.581 -2.344 -24.663 1.00 81.44 129 LYS A O 1
ATOM 1073 N N . LYS A 1 130 ? 29.323 -0.717 -26.028 1.00 80.44 130 LYS A N 1
ATOM 1074 C CA . LYS A 1 130 ? 28.992 0.411 -25.133 1.00 80.44 130 LYS A CA 1
ATOM 1075 C C . LYS A 1 130 ? 27.479 0.581 -24.971 1.00 80.44 130 LYS A C 1
ATOM 1077 O O . LYS A 1 130 ? 27.010 0.796 -23.855 1.00 80.44 130 LYS A O 1
ATOM 1082 N N . ARG A 1 131 ? 26.709 0.454 -26.054 1.00 85.75 131 ARG A N 1
ATOM 1083 C CA . ARG A 1 131 ? 25.238 0.500 -26.030 1.00 85.75 131 ARG A CA 1
ATOM 1084 C C . ARG A 1 131 ? 24.657 -0.657 -25.220 1.00 85.75 131 ARG A C 1
ATOM 1086 O O . ARG A 1 131 ? 23.837 -0.424 -24.340 1.00 85.75 131 ARG A O 1
ATOM 1093 N N . GLU A 1 132 ? 25.142 -1.873 -25.443 1.00 90.56 132 GLU A N 1
ATOM 1094 C CA . GLU A 1 132 ? 24.748 -3.059 -24.681 1.00 90.56 132 GLU A CA 1
ATOM 1095 C C . GLU A 1 132 ? 25.103 -2.931 -23.197 1.00 90.56 132 GLU A C 1
ATOM 1097 O O . GLU A 1 132 ? 24.305 -3.309 -22.342 1.00 90.56 132 GLU A O 1
ATOM 1102 N N . ALA A 1 133 ? 26.256 -2.347 -22.857 1.00 91.06 133 ALA A N 1
ATOM 1103 C CA . ALA A 1 133 ? 26.610 -2.069 -21.466 1.00 91.06 133 ALA A CA 1
ATOM 1104 C C . ALA A 1 133 ? 25.627 -1.087 -20.804 1.00 91.06 133 ALA A C 1
ATOM 1106 O O . ALA A 1 133 ? 25.161 -1.352 -19.696 1.00 91.06 133 ALA A O 1
ATOM 1107 N N . LYS A 1 134 ? 25.247 -0.003 -21.497 1.00 92.75 134 LYS A N 1
ATOM 1108 C CA . LYS A 1 134 ? 24.228 0.945 -21.012 1.00 92.75 134 LYS A CA 1
ATOM 1109 C C . LYS A 1 134 ? 22.861 0.279 -20.847 1.00 92.75 134 LYS A C 1
ATOM 1111 O O . LYS A 1 134 ? 22.219 0.463 -19.820 1.00 92.75 134 LYS A O 1
ATOM 1116 N N . LEU A 1 135 ? 22.436 -0.537 -21.813 1.00 93.62 135 LEU A N 1
ATOM 1117 C CA . LEU A 1 135 ? 21.176 -1.279 -21.718 1.00 93.62 135 LEU A CA 1
ATOM 1118 C C . LEU A 1 135 ? 21.176 -2.252 -20.535 1.00 93.62 135 LEU A C 1
ATOM 1120 O O . LEU A 1 135 ? 20.164 -2.373 -19.854 1.00 93.62 135 LEU A O 1
ATOM 1124 N N . ARG A 1 136 ? 22.297 -2.927 -20.250 1.00 94.50 136 ARG A N 1
ATOM 1125 C CA . ARG A 1 136 ? 22.422 -3.781 -19.057 1.00 94.50 136 ARG A CA 1
ATOM 1126 C C . ARG A 1 136 ? 22.343 -2.983 -17.760 1.00 94.50 136 ARG A C 1
ATOM 1128 O O . ARG A 1 136 ? 21.663 -3.437 -16.848 1.00 94.50 136 ARG A O 1
ATOM 1135 N N . ALA A 1 137 ? 22.990 -1.820 -17.690 1.00 94.88 137 ALA A N 1
ATOM 1136 C CA . ALA A 1 137 ? 22.914 -0.946 -16.520 1.00 94.88 137 ALA A CA 1
ATOM 1137 C C . ALA A 1 137 ? 21.469 -0.490 -16.258 1.00 94.88 137 ALA A C 1
ATOM 1139 O O . ALA A 1 137 ? 20.963 -0.687 -15.160 1.00 94.88 137 ALA A O 1
ATOM 1140 N N . ILE A 1 138 ? 20.765 -0.018 -17.294 1.00 95.50 138 ILE A N 1
ATOM 1141 C CA . ILE A 1 138 ? 19.354 0.388 -17.186 1.00 95.50 138 ILE A CA 1
ATOM 1142 C C . ILE A 1 138 ? 18.469 -0.793 -16.769 1.00 95.50 138 ILE A C 1
ATOM 1144 O O . ILE A 1 138 ? 17.634 -0.654 -15.884 1.00 95.50 138 ILE A O 1
ATOM 1148 N N . ARG A 1 139 ? 18.652 -1.980 -17.365 1.00 96.62 139 ARG A N 1
ATOM 1149 C CA . ARG A 1 139 ? 17.895 -3.185 -16.972 1.00 96.62 139 ARG A CA 1
ATOM 1150 C C . ARG A 1 139 ? 18.133 -3.553 -15.506 1.00 96.62 139 ARG A C 1
ATOM 1152 O O . ARG A 1 139 ? 17.195 -3.961 -14.830 1.00 96.62 139 ARG A O 1
ATOM 1159 N N . HIS A 1 140 ? 19.364 -3.409 -15.020 1.00 95.88 140 HIS A N 1
ATOM 1160 C CA . HIS A 1 140 ? 19.689 -3.634 -13.615 1.00 95.88 140 HIS A CA 1
ATOM 1161 C C . HIS A 1 140 ? 19.010 -2.599 -12.707 1.00 95.88 140 HIS A C 1
ATOM 1163 O O . HIS A 1 140 ? 18.372 -2.983 -11.733 1.00 95.88 140 HIS A O 1
ATOM 1169 N N . GLU A 1 141 ? 19.097 -1.308 -13.038 1.00 95.38 141 GLU A N 1
ATOM 1170 C CA . GLU A 1 141 ? 18.431 -0.231 -12.289 1.00 95.38 141 GLU A CA 1
ATOM 1171 C C . GLU A 1 141 ? 16.912 -0.426 -12.224 1.00 95.38 141 GLU A C 1
ATOM 1173 O O . GLU A 1 141 ? 16.331 -0.303 -11.148 1.00 95.38 141 GLU A O 1
ATOM 1178 N N . ILE A 1 142 ? 16.278 -0.809 -13.338 1.00 93.88 142 ILE A N 1
ATOM 1179 C CA . ILE A 1 142 ? 14.850 -1.158 -13.371 1.00 93.88 142 ILE A CA 1
ATOM 1180 C C . ILE A 1 142 ? 14.564 -2.314 -12.409 1.00 93.88 142 ILE A C 1
ATOM 1182 O O . ILE A 1 142 ? 13.650 -2.208 -11.598 1.00 93.88 142 ILE A O 1
ATOM 1186 N N . GLY A 1 143 ? 15.364 -3.384 -12.441 1.00 94.81 143 GLY A N 1
ATOM 1187 C CA . GLY A 1 143 ? 15.179 -4.527 -11.545 1.00 94.81 143 GLY A CA 1
ATOM 1188 C C . GLY A 1 143 ? 15.311 -4.165 -10.061 1.00 94.81 143 GLY A C 1
ATOM 1189 O O . GLY A 1 143 ? 14.525 -4.638 -9.240 1.00 94.81 143 GLY A O 1
ATOM 1190 N N . VAL A 1 144 ? 16.263 -3.295 -9.708 1.00 95.94 144 VAL A N 1
ATOM 1191 C CA . VAL A 1 144 ? 16.417 -2.786 -8.334 1.00 95.94 144 VAL A CA 1
ATOM 1192 C C . VAL A 1 144 ? 15.202 -1.950 -7.931 1.00 95.94 144 VAL A C 1
ATOM 1194 O O . VAL A 1 144 ? 14.599 -2.219 -6.893 1.00 95.94 144 VAL A O 1
ATOM 1197 N N . ALA A 1 145 ? 14.787 -0.999 -8.770 1.00 94.19 145 ALA A N 1
ATOM 1198 C CA . ALA A 1 145 ? 13.633 -0.146 -8.494 1.00 94.19 145 ALA A CA 1
ATOM 1199 C C . ALA A 1 145 ? 12.324 -0.952 -8.374 1.00 94.19 145 ALA A C 1
ATOM 1201 O O . ALA A 1 145 ? 11.489 -0.675 -7.510 1.00 94.19 145 ALA A O 1
ATOM 1202 N N . GLU A 1 146 ? 12.138 -1.982 -9.203 1.00 95.19 146 GLU A N 1
ATOM 1203 C CA . GLU A 1 146 ? 10.999 -2.901 -9.118 1.00 95.19 146 GLU A CA 1
ATOM 1204 C C . GLU A 1 146 ? 11.013 -3.713 -7.816 1.00 95.19 146 GLU A C 1
ATOM 1206 O O . GLU A 1 146 ? 9.968 -3.858 -7.172 1.00 95.19 146 GLU A O 1
ATOM 1211 N N . ALA A 1 147 ? 12.183 -4.195 -7.385 1.00 95.25 147 ALA A N 1
ATOM 1212 C CA . ALA A 1 147 ? 12.332 -4.907 -6.118 1.00 95.25 147 ALA A CA 1
ATOM 1213 C C . ALA A 1 147 ? 12.033 -4.003 -4.907 1.00 95.25 147 ALA A C 1
ATOM 1215 O O . ALA A 1 147 ? 11.310 -4.415 -3.994 1.00 95.25 147 ALA A O 1
ATOM 1216 N N . GLU A 1 148 ? 12.524 -2.761 -4.912 1.00 94.44 148 GLU A N 1
ATOM 1217 C CA . GLU A 1 148 ? 12.237 -1.761 -3.876 1.00 94.44 148 GLU A CA 1
ATOM 1218 C C . GLU A 1 148 ? 10.747 -1.416 -3.819 1.00 94.44 148 GLU A C 1
ATOM 1220 O O . GLU A 1 148 ? 10.141 -1.427 -2.743 1.00 94.44 148 GLU A O 1
ATOM 1225 N N . LYS A 1 149 ? 10.120 -1.186 -4.980 1.00 95.56 149 LYS A N 1
ATOM 1226 C CA . LYS A 1 149 ? 8.676 -0.951 -5.081 1.00 95.56 149 LYS A CA 1
ATOM 1227 C C . LYS A 1 149 ? 7.882 -2.122 -4.505 1.00 95.56 149 LYS A C 1
ATOM 1229 O O . LYS A 1 149 ? 6.947 -1.902 -3.738 1.00 95.56 149 LYS A O 1
ATOM 1234 N N . ALA A 1 150 ? 8.259 -3.360 -4.825 1.00 96.12 150 ALA A N 1
ATOM 1235 C CA . ALA A 1 150 ? 7.602 -4.546 -4.285 1.00 96.12 150 ALA A CA 1
ATOM 1236 C C . ALA A 1 150 ? 7.762 -4.656 -2.756 1.00 96.12 150 ALA A C 1
ATOM 1238 O O . ALA A 1 150 ? 6.815 -5.028 -2.061 1.00 96.12 150 ALA A O 1
ATOM 1239 N N . ALA A 1 151 ? 8.930 -4.310 -2.207 1.00 95.69 151 ALA A N 1
ATOM 1240 C CA . ALA A 1 151 ? 9.165 -4.311 -0.763 1.00 95.69 151 ALA A CA 1
ATOM 1241 C C . ALA A 1 151 ? 8.335 -3.240 -0.029 1.00 95.69 151 ALA A C 1
ATOM 1243 O O . ALA A 1 151 ? 7.722 -3.526 1.008 1.00 95.69 151 ALA A O 1
ATOM 1244 N N . MET A 1 152 ? 8.262 -2.027 -0.585 1.00 97.62 152 MET A N 1
ATOM 1245 C CA . MET A 1 152 ? 7.408 -0.955 -0.064 1.00 97.62 152 MET A CA 1
ATOM 1246 C C . MET A 1 152 ? 5.932 -1.349 -0.108 1.00 97.62 152 MET A C 1
ATOM 1248 O O . MET A 1 152 ? 5.234 -1.213 0.895 1.00 97.62 152 MET A O 1
ATOM 1252 N N . GLN A 1 153 ? 5.478 -1.923 -1.223 1.00 97.38 153 GLN A N 1
ATOM 1253 C CA . GLN A 1 153 ? 4.097 -2.369 -1.396 1.00 97.38 153 GLN A CA 1
ATOM 1254 C C . GLN A 1 153 ? 3.685 -3.402 -0.334 1.00 97.38 153 GLN A C 1
ATOM 1256 O O . GLN A 1 153 ? 2.655 -3.235 0.313 1.00 97.38 153 GLN A O 1
ATOM 1261 N N . ARG A 1 154 ? 4.536 -4.399 -0.048 1.00 96.19 154 ARG A N 1
ATOM 1262 C CA . ARG A 1 154 ? 4.294 -5.369 1.042 1.00 96.19 154 ARG A CA 1
ATOM 1263 C C . ARG A 1 154 ? 4.172 -4.699 2.411 1.00 96.19 154 ARG A C 1
ATOM 1265 O O . ARG A 1 154 ? 3.395 -5.135 3.259 1.00 96.19 154 ARG A O 1
ATOM 1272 N N . THR A 1 155 ? 4.963 -3.656 2.653 1.00 97.19 155 THR A N 1
ATOM 1273 C CA . THR A 1 155 ? 4.924 -2.910 3.918 1.00 97.19 155 THR A CA 1
ATOM 1274 C C . THR A 1 155 ? 3.624 -2.122 4.044 1.00 97.19 155 THR A C 1
ATOM 1276 O O . THR A 1 155 ? 2.993 -2.165 5.101 1.00 97.19 155 THR A O 1
ATOM 1279 N N . ILE A 1 156 ? 3.198 -1.466 2.962 1.00 96.62 156 ILE A N 1
ATOM 1280 C CA . ILE A 1 156 ? 1.921 -0.749 2.884 1.00 96.62 156 ILE A CA 1
ATOM 1281 C C . ILE A 1 156 ? 0.762 -1.712 3.143 1.00 96.62 156 ILE A C 1
ATOM 1283 O O . ILE A 1 156 ? -0.058 -1.442 4.015 1.00 96.62 156 ILE A O 1
ATOM 1287 N N . GLU A 1 157 ? 0.734 -2.863 2.476 1.00 97.19 157 GLU A N 1
ATOM 1288 C CA . GLU A 1 157 ? -0.306 -3.883 2.666 1.00 97.19 157 GLU A CA 1
ATOM 1289 C C . GLU A 1 157 ? -0.353 -4.385 4.113 1.00 97.19 157 GLU A C 1
ATOM 1291 O O . GLU A 1 157 ? -1.423 -4.485 4.714 1.00 97.19 157 GLU A O 1
ATOM 1296 N N . LYS A 1 158 ? 0.812 -4.625 4.728 1.00 97.56 158 LYS A N 1
ATOM 1297 C CA . LYS A 1 158 ? 0.895 -5.011 6.142 1.00 97.56 158 LYS A CA 1
ATOM 1298 C C . LYS A 1 158 ? 0.358 -3.919 7.071 1.00 97.56 158 LYS A C 1
ATOM 1300 O O . LYS A 1 158 ? -0.296 -4.238 8.063 1.00 97.56 158 LYS A O 1
ATOM 1305 N N . MET A 1 159 ? 0.646 -2.648 6.790 1.00 98.06 159 MET A N 1
ATOM 1306 C CA . MET A 1 159 ? 0.113 -1.522 7.565 1.00 98.06 159 MET A CA 1
ATOM 1307 C C . MET A 1 159 ? -1.401 -1.375 7.374 1.00 98.06 159 MET A C 1
ATOM 1309 O O . MET A 1 159 ? -2.119 -1.218 8.357 1.00 98.06 159 MET A O 1
ATOM 1313 N N . GLN A 1 160 ? -1.901 -1.506 6.146 1.00 97.50 160 GLN A N 1
ATOM 1314 C CA . GLN A 1 160 ? -3.332 -1.465 5.839 1.00 97.50 160 GLN A CA 1
ATOM 1315 C C . GLN A 1 160 ? -4.097 -2.590 6.543 1.00 97.50 160 GLN A C 1
ATOM 1317 O O . GLN A 1 160 ? -5.123 -2.330 7.165 1.00 97.50 160 GLN A O 1
ATOM 1322 N N . ALA A 1 161 ? -3.569 -3.818 6.535 1.00 97.62 161 ALA A N 1
ATOM 1323 C CA . ALA A 1 161 ? -4.168 -4.943 7.251 1.00 97.62 161 ALA A CA 1
ATOM 1324 C C . ALA A 1 161 ? -4.249 -4.693 8.767 1.00 97.62 161 ALA A C 1
ATOM 1326 O O . ALA A 1 161 ? -5.258 -5.008 9.396 1.00 97.62 161 ALA A O 1
ATOM 1327 N N . LYS A 1 162 ? -3.210 -4.087 9.359 1.00 97.81 162 LYS A N 1
ATOM 1328 C CA . LYS A 1 162 ? -3.233 -3.687 10.774 1.00 97.81 162 LYS A CA 1
ATOM 1329 C C . LYS A 1 162 ? -4.275 -2.609 11.050 1.00 97.81 162 LYS A C 1
ATOM 1331 O O . LYS A 1 162 ? -4.995 -2.725 12.034 1.00 97.81 162 LYS A O 1
ATOM 1336 N N . ASN A 1 163 ? -4.369 -1.591 10.198 1.00 96.50 163 ASN A N 1
ATOM 1337 C CA . ASN A 1 163 ? -5.365 -0.532 10.354 1.00 96.50 163 ASN A CA 1
ATOM 1338 C C . ASN A 1 163 ? -6.787 -1.100 10.296 1.00 96.50 163 ASN A C 1
ATOM 1340 O O . ASN A 1 163 ? -7.579 -0.809 11.183 1.00 96.50 163 ASN A O 1
ATOM 1344 N N . LEU A 1 164 ? -7.074 -1.991 9.342 1.00 97.81 164 LEU A N 1
ATOM 1345 C CA . LEU A 1 164 ? -8.366 -2.680 9.260 1.00 97.81 164 LEU A CA 1
ATOM 1346 C C . LEU A 1 164 ? -8.671 -3.497 10.524 1.00 97.81 164 LEU A C 1
ATOM 1348 O O . LEU A 1 164 ? -9.797 -3.475 11.017 1.00 97.81 164 LEU A O 1
ATOM 1352 N N . ALA A 1 165 ? -7.676 -4.194 11.082 1.00 97.62 165 ALA A N 1
ATOM 1353 C CA . ALA A 1 165 ? -7.845 -4.929 12.335 1.00 97.62 165 ALA A CA 1
ATOM 1354 C C . ALA A 1 165 ? -8.134 -3.992 13.523 1.00 97.62 165 ALA A C 1
ATOM 1356 O O . ALA A 1 165 ? -9.016 -4.284 14.329 1.00 97.62 165 ALA A O 1
ATOM 1357 N N . TYR A 1 166 ? -7.441 -2.851 13.613 1.00 97.62 166 TYR A N 1
ATOM 1358 C CA . TYR A 1 166 ? -7.708 -1.842 14.642 1.00 97.62 166 TYR A CA 1
ATOM 1359 C C . TYR A 1 166 ? -9.088 -1.202 14.491 1.00 97.62 166 TYR A C 1
ATOM 1361 O O . TYR A 1 166 ? -9.771 -0.992 15.489 1.00 97.62 166 TYR A O 1
ATOM 1369 N N . GLU A 1 167 ? -9.531 -0.926 13.266 1.00 97.44 167 GLU A N 1
ATOM 1370 C CA . GLU A 1 167 ? -10.875 -0.410 12.998 1.00 97.44 167 GLU A CA 1
ATOM 1371 C C . GLU A 1 167 ? -11.958 -1.422 13.390 1.00 97.44 167 GLU A C 1
ATOM 1373 O O . GLU A 1 167 ? -12.945 -1.048 14.025 1.00 97.44 167 GLU A O 1
ATOM 1378 N N . ALA A 1 168 ? -11.758 -2.707 13.078 1.00 97.50 168 ALA A N 1
ATOM 1379 C CA . ALA A 1 168 ? -12.668 -3.776 13.480 1.00 97.50 168 ALA A CA 1
ATOM 1380 C C . ALA A 1 168 ? -12.736 -3.927 15.008 1.00 97.50 168 ALA A C 1
ATOM 1382 O O . ALA A 1 168 ? -13.833 -4.028 15.562 1.00 97.50 168 ALA A O 1
ATOM 1383 N N . GLN A 1 169 ? -11.588 -3.875 15.694 1.00 97.06 169 GLN A N 1
ATOM 1384 C CA . GLN A 1 169 ? -11.538 -3.900 17.157 1.00 97.06 169 GLN A CA 1
ATOM 1385 C C . GLN A 1 169 ? -12.254 -2.684 17.755 1.00 97.06 169 GLN A C 1
ATOM 1387 O O . GLN A 1 169 ? -13.122 -2.841 18.605 1.00 97.06 169 GLN A O 1
ATOM 1392 N N . ALA A 1 170 ? -11.982 -1.478 17.252 1.00 96.75 170 ALA A N 1
ATOM 1393 C CA . ALA A 1 170 ? -12.644 -0.267 17.724 1.00 96.75 170 ALA A CA 1
ATOM 1394 C C . ALA A 1 170 ? -14.165 -0.305 17.493 1.00 96.75 170 ALA A C 1
ATOM 1396 O O . ALA A 1 170 ? -14.934 0.203 18.310 1.00 96.75 170 ALA A O 1
ATOM 1397 N N . ALA A 1 171 ? -14.630 -0.904 16.393 1.00 97.06 171 ALA A N 1
ATOM 1398 C CA . ALA A 1 171 ? -16.055 -1.104 16.145 1.00 97.06 171 ALA A CA 1
ATOM 1399 C C . ALA A 1 171 ? -16.682 -2.102 17.134 1.00 97.06 171 ALA A C 1
ATOM 1401 O O . ALA A 1 171 ? -17.799 -1.871 17.603 1.00 97.06 171 ALA A O 1
ATOM 1402 N N . HIS A 1 172 ? -15.965 -3.177 17.470 1.00 96.50 172 HIS A N 1
ATOM 1403 C CA . HIS A 1 172 ? -16.382 -4.142 18.484 1.00 96.50 172 HIS A CA 1
ATOM 1404 C C . HIS A 1 172 ? -16.466 -3.500 19.874 1.00 96.50 172 HIS A C 1
ATOM 1406 O O . HIS A 1 172 ? -17.515 -3.576 20.513 1.00 96.50 172 HIS A O 1
ATOM 1412 N N . ASP A 1 173 ? -15.430 -2.769 20.286 1.00 96.19 173 ASP A N 1
ATOM 1413 C CA . ASP A 1 173 ? -15.385 -2.070 21.574 1.00 96.19 173 ASP A CA 1
ATOM 1414 C C . ASP A 1 173 ? -16.511 -1.032 21.682 1.00 96.19 173 ASP A C 1
ATOM 1416 O O . ASP A 1 173 ? -17.186 -0.941 22.703 1.00 96.19 173 ASP A O 1
ATOM 1420 N N . ARG A 1 174 ? -16.803 -0.297 20.598 1.00 97.06 174 ARG A N 1
ATOM 1421 C CA . ARG A 1 174 ? -17.961 0.616 20.538 1.00 97.06 174 ARG A CA 1
ATOM 1422 C C . ARG A 1 174 ? -19.295 -0.105 20.714 1.00 97.06 174 ARG A C 1
ATOM 1424 O O . ARG A 1 174 ? -20.233 0.495 21.233 1.00 97.06 174 ARG A O 1
ATOM 1431 N N . LYS A 1 175 ? -19.422 -1.347 20.241 1.00 95.62 175 LYS A N 1
ATOM 1432 C CA . LYS A 1 175 ? -20.643 -2.140 20.428 1.00 95.62 175 LYS A CA 1
ATOM 1433 C C . LYS A 1 175 ? -20.783 -2.563 21.889 1.00 95.62 175 LYS A C 1
ATOM 1435 O O . LYS A 1 175 ? -21.849 -2.353 22.457 1.00 95.62 175 LYS A O 1
ATOM 1440 N N . ILE A 1 176 ? -19.702 -3.060 22.491 1.00 93.94 176 ILE A N 1
ATOM 1441 C CA . ILE A 1 176 ? -19.661 -3.411 23.917 1.00 93.94 176 ILE A CA 1
ATOM 1442 C C . ILE A 1 176 ? -19.988 -2.188 24.780 1.00 93.94 176 ILE A C 1
ATOM 1444 O O . ILE A 1 176 ? -20.823 -2.284 25.672 1.00 93.94 176 ILE A O 1
ATOM 1448 N N . ALA A 1 177 ? -19.400 -1.026 24.483 1.00 94.38 177 ALA A N 1
ATOM 1449 C CA . ALA A 1 177 ? -19.676 0.211 25.211 1.00 94.38 177 ALA A CA 1
ATOM 1450 C C . ALA A 1 177 ? -21.163 0.595 25.148 1.00 94.38 177 ALA A C 1
ATOM 1452 O O . ALA A 1 177 ? -21.767 0.858 26.178 1.00 94.38 177 ALA A O 1
ATOM 1453 N N . LYS A 1 178 ? -21.793 0.524 23.967 1.00 93.62 178 LYS A N 1
ATOM 1454 C CA . LYS A 1 178 ? -23.237 0.787 23.824 1.00 93.62 178 LYS A CA 1
ATOM 1455 C C . LYS A 1 178 ? -24.109 -0.206 24.593 1.00 93.62 178 LYS A C 1
ATOM 1457 O O . LYS A 1 178 ? -25.153 0.179 25.114 1.00 93.62 178 LYS A O 1
ATOM 1462 N N . GLU A 1 179 ? -23.724 -1.480 24.621 1.00 91.62 179 GLU A N 1
ATOM 1463 C CA . GLU A 1 179 ? -24.429 -2.502 25.402 1.00 91.62 179 GLU A CA 1
ATOM 1464 C C . GLU A 1 179 ? -24.291 -2.224 26.909 1.00 91.62 179 GLU A C 1
ATOM 1466 O O . GLU A 1 179 ? -25.287 -2.287 27.630 1.00 91.62 179 GLU A O 1
ATOM 1471 N N . ALA A 1 180 ? -23.102 -1.827 27.371 1.00 91.06 180 ALA A N 1
ATOM 1472 C CA . ALA A 1 180 ? -22.868 -1.407 28.751 1.00 91.06 180 ALA A CA 1
ATOM 1473 C C . ALA A 1 180 ? -23.678 -0.151 29.121 1.00 91.06 180 ALA A C 1
ATOM 1475 O O . ALA A 1 180 ? -24.383 -0.169 30.129 1.00 91.06 180 ALA A O 1
ATOM 1476 N N . ASP A 1 181 ? -23.667 0.887 28.279 1.00 92.06 181 ASP A N 1
ATOM 1477 C CA . ASP A 1 181 ? -24.463 2.109 28.466 1.00 92.06 181 ASP A CA 1
ATOM 1478 C C . ASP A 1 181 ? -25.959 1.784 28.578 1.00 92.06 181 ASP A C 1
ATOM 1480 O O . ASP A 1 181 ? -26.671 2.318 29.429 1.00 92.06 181 ASP A O 1
ATOM 1484 N N . HIS A 1 182 ? -26.450 0.855 27.751 1.00 93.19 182 HIS A N 1
ATOM 1485 C CA . HIS A 1 182 ? -27.841 0.418 27.801 1.00 93.19 182 HIS A CA 1
ATOM 1486 C C . HIS A 1 182 ? -28.196 -0.261 29.130 1.00 93.19 182 HIS A C 1
ATOM 1488 O O . HIS A 1 182 ? -29.271 -0.016 29.687 1.00 93.19 182 HIS A O 1
ATOM 1494 N N . ILE A 1 183 ? -27.301 -1.103 29.650 1.00 91.12 183 ILE A N 1
ATOM 1495 C CA . ILE A 1 183 ? -27.476 -1.774 30.943 1.00 91.12 183 ILE A CA 1
ATOM 1496 C C . ILE A 1 183 ? -27.459 -0.746 32.079 1.00 91.12 183 ILE A C 1
ATOM 1498 O O . ILE A 1 183 ? -28.327 -0.801 32.953 1.00 91.12 183 ILE A O 1
ATOM 1502 N N . ILE A 1 184 ? -26.524 0.210 32.046 1.00 92.00 184 ILE A N 1
ATOM 1503 C CA . ILE A 1 184 ? -26.444 1.306 33.021 1.00 92.00 184 ILE A CA 1
ATOM 1504 C C . ILE A 1 184 ? -27.753 2.097 33.030 1.00 92.00 184 ILE A C 1
ATOM 1506 O O . ILE A 1 184 ? -28.337 2.295 34.092 1.00 92.00 184 ILE A O 1
ATOM 1510 N N . GLU A 1 185 ? -28.280 2.477 31.865 1.00 92.19 185 GLU A N 1
ATOM 1511 C CA . GLU A 1 185 ? -29.556 3.194 31.770 1.00 92.19 185 GLU A CA 1
ATOM 1512 C C . GLU A 1 185 ? -30.746 2.388 32.305 1.00 92.19 185 GLU A C 1
ATOM 1514 O O . GLU A 1 185 ? -31.641 2.944 32.954 1.00 92.19 185 GLU A O 1
ATOM 1519 N N . CYS A 1 186 ? -30.765 1.072 32.069 1.00 92.56 186 CYS A N 1
ATOM 1520 C CA . CYS A 1 186 ? -31.792 0.195 32.625 1.00 92.56 186 CYS A CA 1
ATOM 1521 C C . CYS A 1 186 ? -31.752 0.196 34.158 1.00 92.56 186 CYS A C 1
ATOM 1523 O O . CYS A 1 186 ? -32.784 0.430 34.793 1.00 92.56 186 CYS A O 1
ATOM 1525 N N . TRP A 1 187 ? -30.571 0.016 34.754 1.00 91.69 187 TRP A N 1
ATOM 1526 C CA . TRP A 1 187 ? -30.403 0.057 36.208 1.00 91.69 187 TRP A CA 1
ATOM 1527 C C . TRP A 1 187 ? -30.684 1.440 36.795 1.00 91.69 187 TRP A C 1
ATOM 1529 O O . TRP A 1 187 ? -31.389 1.547 37.795 1.00 91.69 187 TRP A O 1
ATOM 1539 N N . MET A 1 188 ? -30.240 2.513 36.144 1.00 92.19 188 MET A N 1
ATOM 1540 C CA . MET A 1 188 ? -30.539 3.882 36.567 1.00 92.19 188 MET A CA 1
ATOM 1541 C C . MET A 1 188 ? -32.040 4.178 36.546 1.00 92.19 188 MET A C 1
ATOM 1543 O O . MET A 1 188 ? -32.546 4.873 37.424 1.00 92.19 188 MET A O 1
ATOM 1547 N N . ARG A 1 189 ? -32.792 3.633 35.580 1.00 92.00 189 ARG A N 1
ATOM 1548 C CA . ARG A 1 189 ? -34.260 3.739 35.560 1.00 92.00 189 ARG A CA 1
ATOM 1549 C C . ARG A 1 189 ? -34.898 3.017 36.744 1.00 92.00 189 ARG A C 1
ATOM 1551 O O . ARG A 1 189 ? -35.811 3.566 37.354 1.00 92.00 189 ARG A O 1
ATOM 1558 N N . VAL A 1 190 ? -34.416 1.819 37.061 1.00 92.38 190 VAL A N 1
ATOM 1559 C CA . VAL A 1 190 ? -34.880 1.037 38.212 1.00 92.38 190 VAL A CA 1
ATOM 1560 C C . VAL A 1 190 ? -34.625 1.780 39.523 1.00 92.38 190 VAL A C 1
ATOM 1562 O O . VAL A 1 190 ? -35.546 1.962 40.317 1.00 92.38 190 VAL A O 1
ATOM 1565 N N . LEU A 1 191 ? -33.404 2.282 39.715 1.00 91.62 191 LEU A N 1
ATOM 1566 C CA . LEU A 1 191 ? -33.022 3.036 40.908 1.00 91.62 191 LEU A CA 1
ATOM 1567 C C . LEU A 1 191 ? -33.816 4.340 41.035 1.00 91.62 191 LEU A C 1
ATOM 1569 O O . LEU A 1 191 ? -34.340 4.627 42.106 1.00 91.62 191 LEU A O 1
ATOM 1573 N N . ARG A 1 192 ? -34.028 5.078 39.937 1.00 91.88 192 ARG A N 1
ATOM 1574 C CA . ARG A 1 192 ? -34.919 6.254 39.936 1.00 91.88 192 ARG A CA 1
ATOM 1575 C C . ARG A 1 192 ? -36.345 5.925 40.385 1.00 91.88 192 ARG A C 1
ATOM 1577 O O . ARG A 1 192 ? -36.996 6.786 40.966 1.00 91.88 192 ARG A O 1
ATOM 1584 N N . GLY A 1 193 ? -36.830 4.709 40.131 1.00 90.12 193 GLY A N 1
ATOM 1585 C CA . GLY A 1 193 ? -38.124 4.243 40.632 1.00 90.12 193 GLY A CA 1
ATOM 1586 C C . GLY A 1 193 ? -38.127 3.962 42.138 1.00 90.12 193 GLY A C 1
ATOM 1587 O O . GLY A 1 193 ? -39.086 4.314 42.814 1.00 90.12 193 GLY A O 1
ATOM 1588 N N . ALA A 1 194 ? -37.056 3.361 42.665 1.00 91.00 194 ALA A N 1
ATOM 1589 C CA . ALA A 1 194 ? -36.961 2.944 44.068 1.00 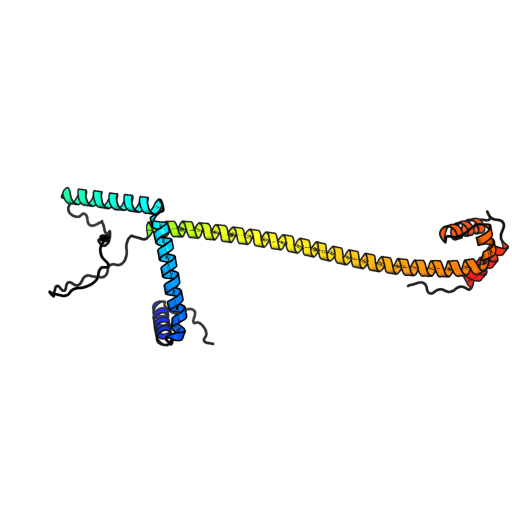91.00 194 ALA A CA 1
ATOM 1590 C C . ALA A 1 194 ? -36.588 4.079 45.041 1.00 91.00 194 ALA A C 1
ATOM 1592 O O . ALA A 1 194 ? -37.019 4.068 46.191 1.00 91.00 194 ALA A O 1
ATOM 1593 N N . MET A 1 195 ? -35.777 5.040 44.586 1.00 91.44 195 MET A N 1
ATOM 1594 C CA . MET A 1 195 ? -35.175 6.098 45.412 1.00 91.44 195 MET A CA 1
ATOM 1595 C C . MET A 1 195 ? -35.236 7.483 44.744 1.00 91.44 195 MET A C 1
ATOM 1597 O O . MET A 1 195 ? -34.361 8.325 44.929 1.00 91.44 195 MET A O 1
ATOM 1601 N N . GLY A 1 196 ? -36.258 7.731 43.918 1.00 89.12 196 GLY A N 1
ATOM 1602 C CA . GLY A 1 196 ? -36.361 8.953 43.112 1.00 89.12 196 GLY A CA 1
ATOM 1603 C C . GLY A 1 196 ? -36.449 10.256 43.916 1.00 89.12 196 GLY A C 1
ATOM 1604 O O . GLY A 1 196 ? -35.976 11.290 43.448 1.00 89.12 196 GLY A O 1
ATOM 1605 N N . GLU A 1 197 ? -37.027 10.226 45.118 1.00 89.50 197 GLU A N 1
ATOM 1606 C CA . GLU A 1 197 ? -37.062 11.385 46.025 1.00 89.50 197 GLU A CA 1
ATOM 1607 C C . GLU A 1 197 ? -35.684 11.657 46.631 1.00 89.50 197 GLU A C 1
ATOM 1609 O O . GLU A 1 197 ? -35.189 12.780 46.552 1.00 89.50 197 GLU A O 1
ATOM 1614 N N . THR A 1 198 ? -35.013 10.609 47.106 1.00 90.06 198 THR A N 1
ATOM 1615 C CA . THR A 1 198 ? -33.644 10.662 47.632 1.00 90.06 198 THR A CA 1
ATOM 1616 C C . THR A 1 198 ? -32.656 11.133 46.562 1.00 90.06 198 THR A C 1
ATOM 1618 O O . THR A 1 198 ? -31.801 11.973 46.820 1.00 90.06 198 THR A O 1
ATOM 1621 N N . MET A 1 199 ? -32.798 10.677 45.315 1.00 90.31 199 MET A N 1
ATOM 1622 C CA . MET A 1 199 ? -31.973 11.164 44.203 1.00 90.31 199 MET A CA 1
ATOM 1623 C C . MET A 1 199 ? -32.141 12.666 43.947 1.00 90.31 199 MET A C 1
ATOM 1625 O O . MET A 1 199 ? -31.161 13.333 43.625 1.00 90.31 199 MET A O 1
ATOM 1629 N N . LYS A 1 200 ? -33.355 13.215 44.096 1.00 90.88 200 LYS A N 1
ATOM 1630 C CA . LYS A 1 200 ? -33.594 14.662 43.956 1.00 90.88 200 LYS A CA 1
ATOM 1631 C C . LYS A 1 200 ? -33.018 15.445 45.130 1.00 90.88 200 LYS A C 1
ATOM 1633 O O . LYS A 1 200 ? -32.420 16.490 44.912 1.00 90.88 200 LYS A O 1
ATOM 1638 N N . GLU A 1 201 ? -33.184 14.939 46.349 1.00 90.88 201 GLU A N 1
ATOM 1639 C CA . GLU A 1 201 ? -32.677 15.573 47.569 1.00 90.88 201 GLU A CA 1
ATOM 1640 C C . GLU A 1 201 ? -31.148 15.706 47.553 1.00 90.88 201 GLU A C 1
ATOM 1642 O O . GLU A 1 201 ? -30.609 16.771 47.851 1.00 90.88 201 GLU A O 1
ATOM 1647 N N . TYR A 1 202 ? -30.450 14.654 47.118 1.00 88.38 202 TYR A N 1
ATOM 1648 C CA . TYR A 1 202 ? -28.987 14.612 47.060 1.00 88.38 202 TYR A CA 1
ATOM 1649 C C . TYR A 1 202 ? -28.402 14.986 45.686 1.00 88.38 202 TYR A C 1
ATOM 1651 O O . TYR A 1 202 ? -27.193 14.878 45.496 1.00 88.38 202 TYR A O 1
ATOM 1659 N N . ASN A 1 203 ? -29.228 15.448 44.737 1.00 89.88 203 ASN A N 1
ATOM 1660 C CA . ASN A 1 203 ? -28.833 15.806 43.365 1.00 89.88 203 ASN A CA 1
ATOM 1661 C C . ASN A 1 203 ? -28.018 14.714 42.638 1.00 89.88 203 ASN A C 1
ATOM 1663 O O . ASN A 1 203 ? -27.037 15.007 41.958 1.00 89.88 203 ASN A O 1
ATOM 1667 N N . LEU A 1 204 ? -28.426 13.451 42.769 1.00 90.50 204 LEU A N 1
ATOM 1668 C CA . LEU A 1 204 ? -27.759 12.310 42.137 1.00 90.50 204 LEU A CA 1
ATOM 1669 C C . LEU A 1 204 ? -28.190 12.217 40.670 1.00 90.50 204 LEU A C 1
ATOM 1671 O O . LEU A 1 204 ? -29.255 11.682 40.351 1.00 90.50 204 LEU A O 1
ATOM 1675 N N . THR A 1 205 ? -27.379 12.779 39.774 1.00 88.25 205 THR A N 1
ATOM 1676 C CA . THR A 1 205 ? -27.720 12.885 38.346 1.00 88.25 205 THR A CA 1
ATOM 1677 C C . THR A 1 205 ? -26.975 11.878 37.486 1.00 88.25 205 THR A C 1
ATOM 1679 O O . THR A 1 205 ? -27.514 11.418 36.477 1.00 88.25 205 THR A O 1
ATOM 1682 N N . THR A 1 206 ? -25.770 11.491 37.904 1.00 93.00 206 THR A N 1
ATOM 1683 C CA . THR A 1 206 ? -24.926 10.537 37.181 1.00 93.00 206 THR A CA 1
ATOM 1684 C C . THR A 1 206 ? -24.971 9.134 37.805 1.00 93.00 206 THR A C 1
ATOM 1686 O O . THR A 1 206 ? -25.252 8.980 39.005 1.00 93.00 206 THR A O 1
ATOM 1689 N N . PRO A 1 207 ? -24.703 8.080 37.011 1.00 91.31 207 PRO A N 1
ATOM 1690 C CA . PRO A 1 207 ? -24.529 6.726 37.530 1.00 91.31 207 PRO A CA 1
ATOM 1691 C C . PRO A 1 207 ? -23.441 6.640 38.604 1.00 91.31 207 PRO A C 1
ATOM 1693 O O . PRO A 1 207 ? -23.630 5.973 39.619 1.00 91.31 207 PRO A O 1
ATOM 1696 N N . GLU A 1 208 ? -22.331 7.352 38.422 1.00 94.12 208 GLU A N 1
ATOM 1697 C CA . GLU A 1 208 ? -21.186 7.346 39.332 1.00 94.12 208 GLU A CA 1
ATOM 1698 C C . GLU A 1 208 ? -21.541 7.943 40.700 1.00 94.12 208 GLU A C 1
ATOM 1700 O O . GLU A 1 208 ? -21.229 7.348 41.733 1.00 94.12 208 GLU A O 1
ATOM 1705 N N . GLU A 1 209 ? -22.244 9.079 40.722 1.00 93.06 209 GLU A N 1
ATOM 1706 C CA . GLU A 1 209 ? -22.748 9.700 41.956 1.00 93.06 209 GLU A CA 1
ATOM 1707 C C . GLU A 1 209 ? -23.724 8.776 42.688 1.00 93.06 209 GLU A C 1
ATOM 1709 O O . GLU A 1 209 ? -23.659 8.629 43.910 1.00 93.06 209 GLU A O 1
ATOM 1714 N N . THR A 1 210 ? -24.607 8.121 41.932 1.00 91.81 210 THR A N 1
ATOM 1715 C CA . THR A 1 210 ? -25.607 7.196 42.473 1.00 91.81 210 THR A CA 1
ATOM 1716 C C . THR A 1 210 ? -24.945 5.992 43.132 1.00 91.81 210 THR A C 1
ATOM 1718 O O . THR A 1 210 ? -25.287 5.637 44.259 1.00 91.81 210 THR A O 1
ATOM 1721 N N . VAL A 1 211 ? -23.969 5.379 42.458 1.00 92.12 211 VAL A N 1
ATOM 1722 C CA . VAL A 1 211 ? -23.206 4.253 43.009 1.00 92.12 211 VAL A CA 1
ATOM 1723 C C . VAL A 1 211 ? -22.427 4.695 44.244 1.00 92.12 211 VAL A C 1
ATOM 1725 O O . VAL A 1 211 ? -22.490 4.017 45.263 1.00 92.12 211 VAL A O 1
ATOM 1728 N N . ALA A 1 212 ? -21.756 5.850 44.208 1.00 92.25 212 ALA A N 1
ATOM 1729 C CA . ALA A 1 212 ? -21.009 6.360 45.357 1.00 92.25 212 ALA A CA 1
ATOM 1730 C C . ALA A 1 212 ? -21.903 6.603 46.585 1.00 92.25 212 ALA A C 1
ATOM 1732 O O . ALA A 1 212 ? -21.502 6.297 47.711 1.00 92.25 212 ALA A O 1
ATOM 1733 N N . PHE A 1 213 ? -23.118 7.120 46.381 1.00 91.50 213 PHE A N 1
ATOM 1734 C CA . PHE A 1 213 ? -24.105 7.275 47.447 1.00 91.50 213 PHE A CA 1
ATOM 1735 C C . PHE A 1 213 ? -24.560 5.922 48.003 1.00 91.50 213 PHE A C 1
ATOM 1737 O O . PHE A 1 213 ? -24.555 5.736 49.218 1.00 91.50 213 PHE A O 1
ATOM 1744 N N . LEU A 1 214 ? -24.905 4.967 47.134 1.00 89.50 214 LEU A N 1
ATOM 1745 C CA . LEU A 1 214 ? -25.329 3.628 47.553 1.00 89.50 214 LEU A CA 1
ATOM 1746 C C . LEU A 1 214 ? -24.228 2.877 48.308 1.00 89.50 214 LEU A C 1
ATOM 1748 O O . LEU A 1 214 ? -24.538 2.173 49.264 1.00 89.50 214 LEU A O 1
ATOM 1752 N N . THR A 1 215 ? -22.961 3.056 47.932 1.00 91.19 215 THR A N 1
ATOM 1753 C CA . THR A 1 215 ? -21.818 2.496 48.665 1.00 91.19 215 THR A CA 1
ATOM 1754 C C . THR A 1 215 ? -21.742 3.070 50.078 1.00 91.19 215 THR A C 1
ATOM 1756 O O . THR A 1 215 ? -21.733 2.308 51.036 1.00 91.19 215 THR A O 1
ATOM 1759 N N . ARG A 1 216 ? -21.807 4.401 50.235 1.00 90.19 216 ARG A N 1
ATOM 1760 C CA . ARG A 1 216 ? -21.827 5.038 51.568 1.00 90.19 216 ARG A CA 1
ATOM 1761 C C . ARG A 1 216 ? -23.030 4.607 52.405 1.00 90.19 216 ARG A C 1
ATOM 1763 O O . ARG A 1 216 ? -22.910 4.427 53.610 1.00 90.19 216 ARG A O 1
ATOM 1770 N N . LEU A 1 217 ? -24.186 4.440 51.765 1.00 88.25 217 LEU A N 1
ATOM 1771 C CA . LEU A 1 217 ? -25.399 3.965 52.422 1.00 88.25 217 LEU A CA 1
ATOM 1772 C C . LEU A 1 217 ? -25.247 2.513 52.897 1.00 88.25 217 LEU A C 1
ATOM 1774 O O . LEU A 1 217 ? -25.652 2.195 54.008 1.00 88.25 217 LEU A O 1
ATOM 1778 N N . ALA A 1 218 ? -24.630 1.647 52.091 1.00 87.25 218 ALA A N 1
ATOM 1779 C CA . ALA A 1 218 ? -24.346 0.263 52.463 1.00 87.25 218 ALA A CA 1
ATOM 1780 C C . ALA A 1 218 ? -23.294 0.145 53.580 1.00 87.25 218 ALA A C 1
ATOM 1782 O O . ALA A 1 218 ? -23.392 -0.763 54.405 1.00 87.25 218 ALA A O 1
ATOM 1783 N N . ASP A 1 219 ? -22.333 1.071 53.626 1.00 88.44 219 ASP A N 1
ATOM 1784 C CA . ASP A 1 219 ? -21.309 1.157 54.673 1.00 88.44 219 ASP A CA 1
ATOM 1785 C C . ASP A 1 219 ? -21.845 1.759 55.992 1.00 88.44 219 ASP A C 1
ATOM 1787 O O . ASP A 1 219 ? -21.158 1.727 57.013 1.00 88.44 219 ASP A O 1
ATOM 1791 N N . GLY A 1 220 ? -23.089 2.259 56.001 1.00 83.25 220 GLY A N 1
ATOM 1792 C CA . GLY A 1 220 ? -23.760 2.814 57.183 1.00 83.25 220 GLY A CA 1
ATOM 1793 C C . GLY A 1 220 ? -23.490 4.302 57.442 1.00 83.25 220 GLY A C 1
ATOM 1794 O O . GLY A 1 220 ? -23.881 4.821 58.485 1.00 83.25 220 GLY A O 1
ATOM 1795 N N . ASP A 1 221 ? -22.864 5.003 56.495 1.00 78.50 221 ASP A N 1
ATOM 1796 C CA . ASP A 1 221 ? -22.471 6.417 56.607 1.00 78.50 221 ASP A CA 1
ATOM 1797 C C . ASP A 1 221 ? -23.583 7.407 56.193 1.00 78.50 221 ASP A C 1
ATOM 1799 O O . ASP A 1 221 ? -23.375 8.623 56.207 1.00 78.50 221 ASP A O 1
ATOM 1803 N N . ALA A 1 222 ? -24.772 6.923 55.811 1.00 72.81 222 ALA A N 1
ATOM 1804 C CA . ALA A 1 222 ? -25.893 7.764 55.383 1.00 72.81 222 ALA A CA 1
ATOM 1805 C C . ALA A 1 222 ? -27.221 7.381 56.074 1.00 72.81 222 ALA A C 1
ATOM 1807 O O . ALA A 1 222 ? -27.550 6.199 56.169 1.00 72.81 222 ALA A O 1
ATOM 1808 N N . PRO A 1 223 ? -28.027 8.360 56.530 1.00 67.31 223 PRO A N 1
ATOM 1809 C CA . PRO A 1 223 ? -29.287 8.090 57.215 1.00 67.31 223 PRO A CA 1
ATOM 1810 C C . PRO A 1 223 ? -30.408 7.884 56.192 1.00 67.31 223 PRO A C 1
ATOM 1812 O O . PRO A 1 223 ? -31.038 8.858 55.814 1.00 67.31 223 PRO A O 1
ATOM 1815 N N . ASN A 1 224 ? -30.620 6.653 55.703 1.00 76.94 224 ASN A N 1
ATOM 1816 C CA . ASN A 1 224 ? -31.737 6.287 54.807 1.00 76.94 224 ASN A CA 1
ATOM 1817 C C . ASN A 1 224 ? -31.907 4.750 54.672 1.00 76.94 224 ASN A C 1
ATOM 1819 O O . ASN A 1 224 ? -31.966 4.206 53.567 1.00 76.94 224 ASN A O 1
ATOM 1823 N N . GLU A 1 225 ? -31.968 4.023 55.794 1.00 79.56 225 GLU A N 1
ATOM 1824 C CA . GLU A 1 225 ? -32.026 2.544 55.802 1.00 79.56 225 GLU A CA 1
ATOM 1825 C C . GLU A 1 225 ? -33.256 1.986 55.052 1.00 79.56 225 GLU A C 1
ATOM 1827 O O . GLU A 1 225 ? -33.164 0.981 54.345 1.00 79.56 225 GLU A O 1
ATOM 1832 N N . ASP A 1 226 ? -34.391 2.688 55.112 1.00 85.31 226 ASP A N 1
ATOM 1833 C CA . ASP A 1 226 ? -35.621 2.314 54.398 1.00 85.31 226 ASP A CA 1
ATOM 1834 C C . ASP A 1 226 ? -35.434 2.351 52.869 1.00 85.31 226 ASP A C 1
ATOM 1836 O O . ASP A 1 226 ? -35.932 1.491 52.135 1.00 85.31 226 ASP A O 1
ATOM 1840 N N . VAL A 1 227 ? -34.652 3.320 52.379 1.00 86.88 227 VAL A N 1
ATOM 1841 C CA . VAL A 1 227 ? -34.298 3.450 50.958 1.00 86.88 227 VAL A CA 1
ATOM 1842 C C . VAL A 1 227 ? -33.373 2.312 50.541 1.00 86.88 227 VAL A C 1
ATOM 1844 O O . VAL A 1 227 ? -33.556 1.732 49.470 1.00 86.88 227 VAL A O 1
ATOM 1847 N N . LEU A 1 228 ? -32.419 1.938 51.399 1.00 87.38 228 LEU A N 1
ATOM 1848 C CA . LEU A 1 228 ? -31.535 0.801 51.153 1.00 87.38 228 LEU A CA 1
ATOM 1849 C C . LEU A 1 228 ? -32.331 -0.505 51.029 1.00 87.38 228 LEU A C 1
ATOM 1851 O O . LEU A 1 228 ? -32.043 -1.322 50.151 1.00 87.38 228 LEU A O 1
ATOM 1855 N N . GLN A 1 229 ? -33.347 -0.698 51.873 1.00 88.75 229 GLN A N 1
ATOM 1856 C CA . GLN A 1 229 ? -34.209 -1.876 51.820 1.00 88.75 229 GLN A CA 1
ATOM 1857 C C . GLN A 1 229 ? -35.077 -1.900 50.550 1.00 88.75 229 GLN A C 1
ATOM 1859 O O . GLN A 1 229 ? -35.107 -2.917 49.856 1.00 88.75 229 GLN A O 1
ATOM 1864 N N . SER A 1 230 ? -35.680 -0.766 50.179 1.00 90.31 230 SER A N 1
ATOM 1865 C CA . SER A 1 230 ? -36.416 -0.602 48.913 1.00 90.31 230 SER A CA 1
ATOM 1866 C C . SER A 1 230 ? -35.543 -0.933 47.692 1.00 90.31 230 SER A C 1
ATOM 1868 O O . SER A 1 230 ? -35.920 -1.735 46.835 1.00 90.31 230 SER A O 1
ATOM 1870 N N . VAL A 1 231 ? -34.321 -0.395 47.643 1.00 90.75 231 VAL A N 1
ATOM 1871 C CA . VAL A 1 231 ? -33.358 -0.666 46.566 1.00 90.75 231 VAL A CA 1
ATOM 1872 C C . VAL A 1 231 ? -32.968 -2.148 46.526 1.00 90.75 231 VAL A C 1
ATOM 1874 O O . VAL A 1 231 ? -32.948 -2.735 45.444 1.00 90.75 231 VAL A O 1
ATOM 1877 N N . LYS A 1 232 ? -32.719 -2.792 47.676 1.00 89.62 232 LYS A N 1
ATOM 1878 C CA . LYS A 1 232 ? -32.420 -4.237 47.752 1.00 89.62 232 LYS A CA 1
ATOM 1879 C C . LYS A 1 232 ? -33.546 -5.089 47.159 1.00 89.62 232 LYS A C 1
ATOM 1881 O O . LYS A 1 232 ? -33.265 -6.035 46.422 1.00 89.62 232 LYS A O 1
ATOM 1886 N N . ASP A 1 233 ? -34.801 -4.766 47.452 1.00 89.94 233 ASP A N 1
ATOM 1887 C CA . ASP A 1 233 ? -35.954 -5.547 46.987 1.00 89.94 233 ASP A CA 1
ATOM 1888 C C . ASP A 1 233 ? -36.215 -5.359 45.486 1.00 89.94 233 ASP A C 1
ATOM 1890 O O . ASP A 1 233 ? -36.494 -6.319 44.756 1.00 89.94 233 ASP A O 1
ATOM 1894 N N . VAL A 1 234 ? -36.023 -4.139 44.987 1.00 89.94 234 VAL A N 1
ATOM 1895 C CA . VAL A 1 234 ? -36.129 -3.848 43.557 1.00 89.94 234 VAL A CA 1
ATOM 1896 C C . VAL A 1 234 ? -34.967 -4.477 42.768 1.00 89.94 234 VAL A C 1
ATOM 1898 O O . VAL A 1 234 ? -35.191 -5.037 41.698 1.00 89.94 234 VAL A O 1
ATOM 1901 N N . ILE A 1 235 ? -33.738 -4.486 43.297 1.00 88.31 235 ILE A N 1
ATOM 1902 C CA . ILE A 1 235 ? -32.600 -5.167 42.651 1.00 88.31 235 ILE A CA 1
ATOM 1903 C C . ILE A 1 235 ? -32.824 -6.681 42.576 1.00 88.31 235 ILE A C 1
ATOM 1905 O O . ILE A 1 235 ? -32.539 -7.288 41.548 1.00 88.31 235 ILE A O 1
ATOM 1909 N N . ARG A 1 236 ? -33.364 -7.300 43.635 1.00 87.56 236 ARG A N 1
ATOM 1910 C CA . ARG A 1 236 ? -33.663 -8.744 43.654 1.00 87.56 236 ARG A CA 1
ATOM 1911 C C . ARG A 1 236 ? -34.735 -9.156 42.645 1.00 87.56 236 ARG A C 1
ATOM 1913 O O . ARG A 1 236 ? -34.738 -10.304 42.210 1.00 87.56 236 ARG A O 1
ATOM 1920 N N . SER A 1 237 ? -35.652 -8.251 42.310 1.00 85.94 237 SER A N 1
ATOM 1921 C CA . SER A 1 237 ? -36.735 -8.503 41.353 1.00 85.94 237 SER A CA 1
ATOM 1922 C C . SER A 1 237 ? -36.390 -8.090 39.919 1.00 85.94 237 SER A C 1
ATOM 1924 O O . SER A 1 237 ? -37.007 -8.582 38.974 1.00 85.94 237 SER A O 1
ATOM 1926 N N . ALA A 1 238 ? -35.392 -7.227 39.733 1.00 83.25 238 ALA A N 1
ATOM 1927 C CA . ALA A 1 238 ? -34.931 -6.810 38.421 1.00 83.25 238 ALA A CA 1
ATOM 1928 C C . ALA A 1 238 ? -34.126 -7.924 37.731 1.00 83.25 238 ALA A C 1
ATOM 1930 O O . ALA A 1 238 ? -33.111 -8.395 38.241 1.00 83.25 238 ALA A O 1
ATOM 1931 N N . SER A 1 239 ? -34.547 -8.311 36.524 1.00 77.75 239 SER A N 1
ATOM 1932 C CA . SER A 1 239 ? -33.758 -9.172 35.640 1.00 77.75 239 SER A CA 1
ATOM 1933 C C . SER A 1 239 ? -33.486 -8.457 34.323 1.00 77.75 239 SER A C 1
ATOM 1935 O O . SER A 1 239 ? -34.420 -8.129 33.588 1.00 77.75 239 SER A O 1
ATOM 1937 N N . PHE A 1 240 ? -32.212 -8.270 33.999 1.00 73.94 240 PHE A N 1
ATOM 1938 C CA . PHE A 1 240 ? -31.765 -7.813 32.689 1.00 73.94 240 PHE A CA 1
ATOM 1939 C C . PHE A 1 240 ? -30.894 -8.904 32.078 1.00 73.94 240 PHE A C 1
ATOM 1941 O O . PHE A 1 240 ? -30.084 -9.519 32.771 1.00 73.94 240 PHE A O 1
ATOM 1948 N N . LEU A 1 241 ? -31.074 -9.175 30.787 1.00 57.16 241 LEU A N 1
ATOM 1949 C CA . LEU A 1 241 ? -30.203 -10.095 30.066 1.00 57.16 241 LEU A CA 1
ATOM 1950 C C . LEU A 1 241 ? -28.817 -9.450 29.964 1.00 57.16 241 LEU A C 1
ATOM 1952 O O . LEU A 1 241 ? -28.613 -8.551 29.153 1.00 57.16 241 LEU A O 1
ATOM 1956 N N . LEU A 1 242 ? -27.878 -9.885 30.805 1.00 55.84 242 LEU A N 1
ATOM 1957 C CA . LEU A 1 242 ? -26.470 -9.544 30.631 1.00 55.84 242 LEU A CA 1
ATOM 1958 C C . LEU A 1 242 ? -25.944 -10.280 29.384 1.00 55.84 242 LEU A C 1
ATOM 1960 O O . LEU A 1 242 ? -26.237 -11.473 29.229 1.00 55.84 242 LEU A O 1
ATOM 1964 N N . PRO A 1 243 ? -25.202 -9.604 28.486 1.00 50.84 243 PRO A N 1
ATOM 1965 C CA . PRO A 1 243 ? -24.513 -10.266 27.386 1.00 50.84 243 PRO A CA 1
ATOM 1966 C C . PRO A 1 243 ? -23.602 -11.371 27.943 1.00 50.84 243 PRO A C 1
ATOM 1968 O O . PRO A 1 243 ? -22.923 -11.158 28.947 1.00 50.84 243 PRO A O 1
ATOM 1971 N N . LYS A 1 244 ? -23.645 -12.556 27.324 1.00 44.72 244 LYS A N 1
ATOM 1972 C CA . LYS A 1 244 ? -22.740 -13.673 27.633 1.00 44.72 244 LYS A CA 1
ATOM 1973 C C . LYS A 1 244 ? -21.340 -13.416 27.100 1.00 44.72 244 LYS A C 1
ATOM 1975 O O . LYS A 1 244 ? -21.257 -12.885 25.971 1.00 44.72 244 LYS A O 1
#

Radius of gyration: 49.52 Å; chains: 1; bounding box: 98×44×132 Å

Sequence (244 aa):
MVPLNRVADQKTINVALAAEWQALSDEERRPFLELATKEREQYQIELKAYEKTEHYRDFLEKKERILRLRKQRRRMGAADSQDDDFDESLDLNETTFVEGTKKRVKNGIRRNKRKASGSDESGVLEYNKKREAKLRAIRHEIGVAEAEKAAMQRTIEKMQAKNLAYEAQAAHDRKIAKEADHIIECWMRVLRGAMGETMKEYNLTTPEETVAFLTRLADGDAPNEDVLQSVKDVIRSASFLLPK

pLDDT: mean 77.02, std 20.48, range [28.52, 98.06]

=== Feature glossary ===
The record interleaves many kinds of information about one protein. Here is each kind framed as the question it answers.

Q: What are the backbone torsion angles?
A: φ (phi) and ψ (psi) are the two rotatable backbone dihedrals per residue: φ is the C(i-1)–N–Cα–C torsion, ψ is the N–Cα–C–N(i+1) torsion, both in degrees on (−180°, 180°]. α-helical residues cluster near (−60°, −45°); β-strand residues near (−120°, +130°). A Ramachandran plot is simply a scatter of (φ, ψ) for every residue.

Q: What is the amino-acid chain?
A: This is the polypeptide sequence — one letter per residue, N-terminus first. Length ranges from a few dozen residues for small domains to over a thousand for large multi-domain proteins.

Q: How mobile is each atom in the crystal?
A: For experimental (PDB) structures, the B-factor (temperature factor) quantifies the positional spread of each atom in the crystal — a combination of thermal vibration and static disorder — in units of Å². High B-factors mark flexible loops or poorly resolved regions; low B-factors mark the rigid, well-ordered core.

Q: Are the domains correctly placed relative to each other?
A: Predicted Aligned Error (PAE) is an AlphaFold confidence matrix: entry (i, j) is the expected error in the position of residue j, in ångströms, when the prediction is superimposed on the true structure at residue i. Low PAE within a block of residues means that block is internally rigid and well-predicted; high PAE between two blocks means their relative placement is uncertain even if each block individually is confident.

Q: How confident is the AlphaFold model at each residue?
A: pLDDT is the predicted lDDT-Cα score: AlphaFold's confidence that the local environment of each residue (all inter-atomic distances within 15 Å) is correctly placed. It is a per-residue number between 0 and 100, with higher meaning more reliable.

Q: What family and function is it annotated with?
A: Functional annotations link the protein to curated databases. InterPro entries identify conserved domains and families by matching the sequence against member-database signatures (Pfam, PROSITE, CDD, …). Gene Ontology (GO) terms describe molecular function, biological process, and cellular component in a controlled vocabulary. CATH places the structure in a hierarchical fold classification (Class/Architecture/Topology/Homologous-superfamily). The organism is the source species.

Q: How big and how compact is the whole molecule?
A: Three whole-structure scalars: the radius of gyration (RMS distance of Cα from centroid, in Å), the count of Cα–Cα contacts (pairs closer than 8 Å and separated by more than four residues in sequence — i.e. tertiary, not local, contacts), and the bounding-box dimensions. Together they distinguish compact globular folds from extended fibres or disordered chains.

Q: What known structures does this most resemble?
A: The Foldseek neighbor list gives the closest experimentally determined structures in the PDB, ranked by structural alignment. TM-score near 1 means near-identical fold; near 0.3 means only rough topology match. This is how one finds what a novel AlphaFold prediction most resembles in the solved-structure univ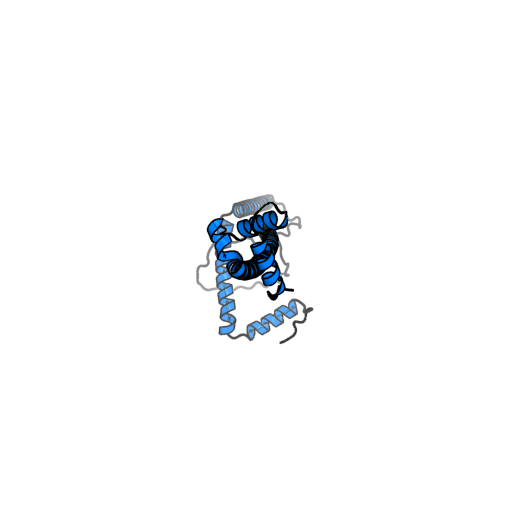erse.

Q: Which residues are buried vs exposed?
A: SASA measures how much of the protein is reachable by solvent. It is computed by rolling a water-sized probe over the atomic surface and summing the exposed area (Å²). Per-residue SASA distinguishes core (buried, low SASA) from surface (exposed, high SASA) residues; total SASA is a whole-molecule size measure.

Q: Which residues are in helices, strands, or loops?
A: Eight-state secondary structure (DSSP): H is the canonical α-helix, G the tighter 3₁₀-helix, I the wider π-helix; E/B are β-structure, T and S are turns and bends, and '-' is everything else. DSSP derives these from the pattern of main-chain N–H···O=C hydrogen bonds, not from the sequence.

Q: Where is each backbone atom in 3D?
A: Structure coordinates are given as an mmCIF _atom_site loop: one row per atom with element, residue name, chain id, sequence number, and x/y/z position in Å. Only the four main-chain atoms per residue are included here; side chains are omitted to keep the record compact.

Q: What if only a Cα trace is available?
A: Three-state secondary structure (P-SEA) collapses the eight DSSP classes into helix (a), strand (b), and coil (c). P-SEA assigns these from Cα geometry alone — distances and angles — without requiring backbone oxygens, so it works on any Cα trace.

Q: What do the rendered images show?
A: The six renders are orthographic views along the three Cartesian axes in both directions. Representation (cartoon, sticks, or surface) and color scheme (sequence-rainbow or by-chain) vary across proteins so the training set covers all the common visualization conventions.

Q: What does the local fold look like, residue by residue?
A: Foldseek's 3Di representation compresses backbone geometry into a per-residue letter drawn from a learned twenty-state alphabet. It captures the tertiary interaction pattern around each residue — which residues are packed against it in space, regardless of where they are in sequence.

Q: What do the diagnostic plots show?
A: The contact map is a binary N×N matrix image: pixel (i, j) is dark where Cα_i and Cα_j are within 8 Å and |i−j|>4. Because the |i−j|>4 filter removes local helical contacts, off-diagonal stripes parallel to the main diagonal indicate parallel β-sheets; stripes perpendicular to it indicate antiparallel β-sheets. The Ramachandran plot scatters every residue's (φ, ψ) pair against the sterically allowed regions. The PAE heatmap renders the predicted-aligned-error matrix.